Protein AF-0000000073387928 (afdb_homodimer)

InterPro domains:
  IPR032710 NTF2-like domain superfamily [SSF54427] (1-128)
  IPR037401 SnoaL-like domain [PF12680] (8-115)

Solvent-accessible surface area (backbone atoms only — not comparable to full-atom values): 12780 Å² total; per-residue (Å²): 129,77,48,69,52,56,57,56,48,46,37,53,76,52,52,73,68,51,10,51,54,46,41,63,72,28,50,29,73,70,18,38,40,33,39,35,79,46,36,96,57,44,44,74,28,66,17,56,66,45,35,43,60,57,44,56,50,44,49,65,70,47,30,46,77,60,43,66,48,70,80,48,75,39,48,44,85,52,30,34,35,42,30,33,37,35,36,32,26,28,60,91,60,67,27,60,39,68,27,50,32,35,38,44,34,36,44,56,96,80,16,36,46,32,37,43,45,25,30,27,15,37,40,51,49,57,17,71,98,129,76,49,69,52,55,56,56,47,46,37,52,76,53,52,73,69,51,12,51,52,46,41,63,72,27,50,28,73,70,17,38,40,34,40,34,79,46,37,97,58,44,44,74,28,64,18,56,68,46,34,42,63,58,44,56,49,45,48,64,70,46,30,46,77,61,44,64,49,70,79,46,77,40,49,43,85,52,30,33,34,41,31,32,36,35,35,31,27,28,60,93,61,66,28,60,40,68,27,49,32,36,38,44,34,37,44,56,96,78,17,37,45,33,37,43,44,25,30,28,15,37,41,52,49,56,18,72,99

Foldseek 3Di:
DDDLQRLQVQLAPDDPVRNVVSQVVFADQQAWEADDCLAPLGDIATGDVSCCVSPVVCCVPFWAPWHWDFDDWDDDPQKIKTWGWIWTAGPVQRAIFIKIKMKIFGHDPRHTRYIDIDIPSVRVVVRVD/DDDLQRLQVQLAPDDPVRNVVSQVVFADQQAWEADDCLAPLGDIATGDVSCCVSPVVCCVPFWAPWHWHFDDWDDDPQKIKTWGWIWTAGPVQRAIFIKIKMKIFGHDPRHTRYIDIDIPSVRVVVRVD

Radius of gyration: 18.39 Å; Cα contacts (8 Å, |Δi|>4): 596; chains: 2; bounding box: 45×50×35 Å

Sequence (258 aa):
MSSNLELIRRTYEGSSEENGRNLLAVLHPQVEWTEAEGFPYAGTYVGVEALMAGVFSRLAGEWIDYRAQVHTYLADGDRVAAFGVYSGTYKATAKSMQAPFAHLYEIRDGKIVRMNQYVDTVLVAKALSMSSNLELIRRTYEGSSEENGRNLLAVLHPQVEWTEAEGFPYAGTYVGVEALMAGVFSRLAGEWIDYRAQVHTYLADGDRVAAFGVYSGT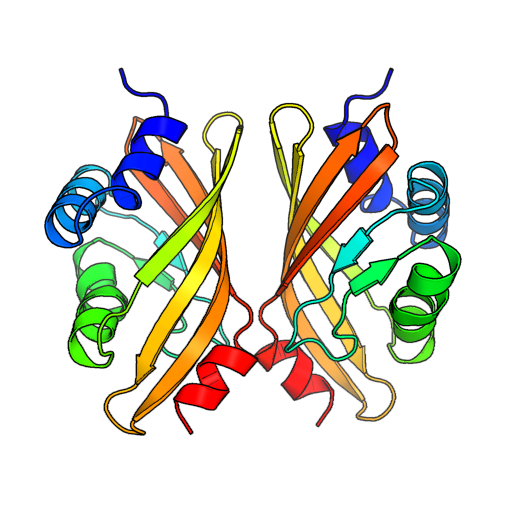YKATAKSMQAPFAHLYEIRDGKIVRMNQYVDTVLVAKALS

Structure (mmCIF, N/CA/C/O backbone):
data_AF-0000000073387928-model_v1
#
loop_
_entity.id
_entity.type
_entity.pdbx_description
1 polymer 'SnoaL-like domain-containing protein'
#
loop_
_atom_site.group_PDB
_atom_site.id
_atom_site.type_symbol
_atom_site.label_atom_id
_atom_site.label_alt_id
_atom_site.label_comp_id
_atom_site.label_asym_id
_atom_site.label_entity_id
_atom_site.label_seq_id
_atom_site.pdbx_PDB_ins_code
_atom_site.Cartn_x
_atom_site.Cartn_y
_atom_site.Cartn_z
_atom_site.occupancy
_atom_site.B_iso_or_equiv
_atom_site.auth_seq_id
_atom_site.auth_comp_id
_atom_site.auth_asym_id
_atom_site.auth_atom_id
_atom_site.pdbx_PDB_model_num
ATOM 1 N N . MET A 1 1 ? 23.672 17.922 4.797 1 69.81 1 MET A N 1
ATOM 2 C CA . MET A 1 1 ? 22.312 17.938 4.262 1 69.81 1 MET A CA 1
ATOM 3 C C . MET A 1 1 ? 21.547 16.672 4.652 1 69.81 1 MET A C 1
ATOM 5 O O . MET A 1 1 ? 22.156 15.617 4.809 1 69.81 1 MET A O 1
ATOM 9 N N . SER A 1 2 ? 20.438 16.828 5.082 1 86.5 2 SER A N 1
ATOM 10 C CA . SER A 1 2 ? 19.688 15.68 5.555 1 86.5 2 SER A CA 1
ATOM 11 C C . SER A 1 2 ? 19.359 14.727 4.41 1 86.5 2 SER A C 1
ATOM 13 O O . SER A 1 2 ? 19.109 15.164 3.283 1 86.5 2 SER A O 1
ATOM 15 N N . SER A 1 3 ? 19.562 13.5 4.59 1 95.19 3 SER A N 1
ATOM 16 C CA . SER A 1 3 ? 19.188 12.523 3.574 1 95.19 3 SER A CA 1
ATOM 17 C C . SER A 1 3 ? 17.703 12.602 3.252 1 95.19 3 SER A C 1
ATOM 19 O O . SER A 1 3 ? 16.922 13.148 4.031 1 95.19 3 SER A O 1
ATOM 21 N N . ASN A 1 4 ? 17.359 12.195 2.059 1 97.56 4 ASN A N 1
ATOM 22 C CA . ASN A 1 4 ? 15.953 12.117 1.693 1 97.56 4 ASN A CA 1
ATOM 23 C C . ASN A 1 4 ? 15.141 11.367 2.748 1 97.56 4 ASN A C 1
ATOM 25 O O . ASN A 1 4 ? 14.008 11.742 3.049 1 97.56 4 ASN A O 1
ATOM 29 N N . LEU A 1 5 ? 15.727 10.312 3.289 1 97.88 5 LEU A N 1
ATOM 30 C CA . LEU A 1 5 ? 15.055 9.531 4.324 1 97.88 5 LEU A CA 1
ATOM 31 C C . LEU A 1 5 ? 14.789 10.391 5.559 1 97.88 5 LEU A C 1
ATOM 33 O O . LEU A 1 5 ? 13.688 10.375 6.105 1 97.88 5 LEU A O 1
ATOM 37 N N . GLU A 1 6 ? 15.797 11.062 6.023 1 97.5 6 GLU A N 1
ATOM 38 C CA . GLU A 1 6 ? 15.656 11.906 7.207 1 97.5 6 GLU A CA 1
ATOM 39 C C . GLU A 1 6 ? 14.602 12.992 6.988 1 97.5 6 GLU A C 1
ATOM 41 O O . GLU A 1 6 ? 13.82 13.297 7.895 1 97.5 6 GLU A O 1
ATOM 46 N N . LEU A 1 7 ? 14.617 13.555 5.809 1 97.5 7 LEU A N 1
ATOM 47 C CA . LEU A 1 7 ? 13.617 14.555 5.449 1 97.5 7 LEU A CA 1
ATOM 48 C C . LEU A 1 7 ? 12.211 14 5.625 1 97.5 7 LEU A C 1
ATOM 50 O O . LEU A 1 7 ? 11.367 14.633 6.277 1 97.5 7 LEU A O 1
ATOM 54 N N . ILE A 1 8 ? 11.93 12.844 5.082 1 98.69 8 ILE A N 1
ATOM 55 C CA . ILE A 1 8 ? 10.602 12.234 5.148 1 98.69 8 ILE A CA 1
ATOM 56 C C . ILE A 1 8 ? 10.297 11.82 6.586 1 98.69 8 ILE A C 1
ATOM 58 O O . ILE A 1 8 ? 9.18 12.039 7.074 1 98.69 8 ILE A O 1
ATOM 62 N N . ARG A 1 9 ? 11.25 11.266 7.258 1 98.44 9 ARG A N 1
ATOM 63 C CA . ARG A 1 9 ? 11.055 10.805 8.633 1 98.44 9 ARG A CA 1
ATOM 64 C C . ARG A 1 9 ? 10.586 11.945 9.531 1 98.44 9 ARG A C 1
ATOM 66 O O . ARG A 1 9 ? 9.719 11.75 10.383 1 98.44 9 ARG A O 1
ATOM 73 N N . ARG A 1 10 ? 11.07 13.102 9.312 1 98 10 ARG A N 1
ATOM 74 C CA . ARG A 1 10 ? 10.75 14.273 10.117 1 98 10 ARG A CA 1
ATOM 75 C C . ARG A 1 10 ? 9.297 14.695 9.906 1 98 10 ARG A C 1
ATOM 77 O O . ARG A 1 10 ? 8.742 15.438 10.719 1 98 10 ARG A O 1
ATOM 84 N N . THR A 1 11 ? 8.742 14.289 8.859 1 98.56 11 THR A N 1
ATOM 85 C CA . THR A 1 11 ? 7.352 14.648 8.602 1 98.56 11 THR A CA 1
ATOM 86 C C . THR A 1 11 ? 6.398 13.711 9.344 1 98.56 11 THR A C 1
ATOM 88 O O . THR A 1 11 ? 5.188 13.93 9.352 1 98.56 11 THR A O 1
ATOM 91 N N . TYR A 1 12 ? 6.887 12.656 10.016 1 98.69 12 TYR A N 1
ATOM 92 C CA . TYR A 1 12 ? 6.004 11.703 10.672 1 98.69 12 TYR A CA 1
ATOM 93 C C . TYR A 1 12 ? 6.281 11.641 12.172 1 98.69 12 TYR A C 1
ATOM 95 O O . TYR A 1 12 ? 5.387 11.336 12.961 1 98.69 12 TYR A O 1
ATOM 103 N N . GLU A 1 13 ? 7.523 11.742 12.688 1 97.69 13 GLU A N 1
ATOM 104 C CA . GLU A 1 13 ? 7.949 11.266 14 1 97.69 13 GLU A CA 1
ATOM 105 C C . GLU A 1 13 ? 7.871 12.367 15.047 1 97.69 13 GLU A C 1
ATOM 107 O O . G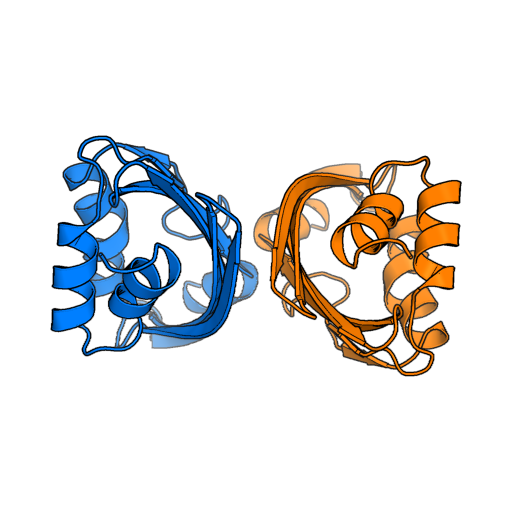LU A 1 13 ? 8.008 12.109 16.234 1 97.69 13 GLU A O 1
ATOM 112 N N . GLY A 1 14 ? 7.5 13.547 14.789 1 95.94 14 GLY A N 1
ATOM 113 C CA . GLY A 1 14 ? 7.328 14.617 15.758 1 95.94 14 GLY A CA 1
ATOM 114 C C . GLY A 1 14 ? 5.879 14.836 16.156 1 95.94 14 GLY A C 1
ATOM 115 O O . GLY A 1 14 ? 5.035 13.961 15.938 1 95.94 14 GLY A O 1
ATOM 116 N N . SER A 1 15 ? 5.605 15.898 16.859 1 96.31 15 SER A N 1
ATOM 117 C CA . SER A 1 15 ? 4.227 16.297 17.141 1 96.31 15 SER A CA 1
ATOM 118 C C . SER A 1 15 ? 3.477 16.609 15.844 1 96.31 15 SER A C 1
ATOM 120 O O . SER A 1 15 ? 4.09 16.812 14.797 1 96.31 15 SER A O 1
ATOM 122 N N . SER A 1 16 ? 2.193 16.625 16 1 94.5 16 SER A N 1
ATOM 123 C CA . SER A 1 16 ? 1.378 16.953 14.844 1 94.5 16 SER A CA 1
ATOM 124 C C . SER A 1 16 ? 1.778 18.312 14.258 1 94.5 16 SER A C 1
ATOM 126 O O . SER A 1 16 ? 1.889 18.453 13.039 1 94.5 16 SER A O 1
ATOM 128 N N . GLU A 1 17 ? 1.98 19.266 15.133 1 95.12 17 GLU A N 1
ATOM 129 C CA . GLU A 1 17 ? 2.369 20.594 14.695 1 95.12 17 GLU A CA 1
ATOM 130 C C . GLU A 1 17 ? 3.73 20.578 14.008 1 95.12 17 GLU A C 1
ATOM 132 O O . GLU A 1 17 ? 3.898 21.172 12.938 1 95.12 17 GLU A O 1
ATOM 137 N N . GLU A 1 18 ? 4.66 19.891 14.594 1 97.31 18 GLU A N 1
ATOM 138 C CA . GLU A 1 18 ? 6 19.781 14.016 1 97.31 18 GLU A CA 1
ATOM 139 C C . GLU A 1 18 ? 5.965 19.062 12.672 1 97.31 18 GLU A C 1
ATOM 141 O O . GLU A 1 18 ? 6.625 19.484 11.719 1 97.31 18 GLU A O 1
ATOM 146 N N . ASN A 1 19 ? 5.219 18 12.68 1 97.75 19 ASN A N 1
ATOM 147 C CA . ASN A 1 19 ? 5.102 17.203 11.453 1 97.75 19 ASN A CA 1
ATOM 148 C C . ASN A 1 19 ? 4.555 18.047 10.297 1 97.75 19 ASN A C 1
ATOM 150 O O . ASN A 1 19 ? 5.062 17.969 9.18 1 97.75 19 ASN A O 1
ATOM 154 N N . GLY A 1 20 ? 3.498 18.859 10.617 1 97.06 20 GLY A N 1
ATOM 155 C CA . GLY A 1 20 ? 2.932 19.734 9.609 1 97.06 20 GLY A CA 1
ATOM 156 C C . GLY A 1 20 ? 3.922 20.766 9.086 1 97.06 20 GLY A C 1
ATOM 157 O O . GLY A 1 20 ? 4.02 20.984 7.875 1 97.06 20 GLY A O 1
ATOM 158 N N . ARG A 1 21 ? 4.633 21.406 9.953 1 97.81 21 ARG A N 1
ATOM 159 C CA . ARG A 1 21 ? 5.641 22.391 9.578 1 97.81 21 ARG A CA 1
ATOM 160 C C . ARG A 1 21 ? 6.73 21.75 8.719 1 97.81 21 ARG A C 1
ATOM 162 O O . ARG A 1 21 ? 7.145 22.328 7.707 1 97.81 21 ARG A O 1
ATOM 169 N N . ASN A 1 22 ? 7.211 20.609 9.188 1 98.31 22 ASN A N 1
ATOM 170 C CA . ASN A 1 22 ? 8.25 19.906 8.453 1 98.31 22 ASN A CA 1
ATOM 171 C C . ASN A 1 22 ? 7.785 19.5 7.055 1 98.31 22 ASN A C 1
ATOM 173 O O . ASN A 1 22 ? 8.547 19.578 6.094 1 98.31 22 ASN A O 1
ATOM 177 N N . LEU A 1 23 ? 6.539 19.078 6.945 1 98.69 23 LEU A N 1
ATOM 178 C CA . LEU A 1 23 ? 6.004 18.703 5.641 1 98.69 23 LEU A CA 1
ATOM 179 C C . LEU A 1 23 ? 5.965 19.922 4.711 1 98.69 23 LEU A C 1
ATOM 181 O O . LEU A 1 23 ? 6.461 19.859 3.586 1 98.69 23 LEU A O 1
ATOM 185 N N . LEU A 1 24 ? 5.422 20.984 5.195 1 98.5 24 LEU A N 1
ATOM 186 C CA . LEU A 1 24 ? 5.305 22.203 4.387 1 98.5 24 LEU A CA 1
ATOM 187 C C . LEU A 1 24 ? 6.672 22.656 3.883 1 98.5 24 LEU A C 1
ATOM 189 O O . LEU A 1 24 ? 6.793 23.125 2.75 1 98.5 24 LEU A O 1
ATOM 193 N N . ALA A 1 25 ? 7.648 22.453 4.645 1 98.12 25 ALA A N 1
ATOM 194 C CA . ALA A 1 25 ? 8.992 22.938 4.344 1 98.12 25 ALA A CA 1
ATOM 195 C C . ALA A 1 25 ? 9.617 22.141 3.205 1 98.12 25 ALA A C 1
ATOM 197 O O . ALA A 1 25 ? 10.562 22.594 2.561 1 98.12 25 ALA A O 1
ATOM 198 N N . VAL A 1 26 ? 9.07 20.984 2.949 1 98.5 26 VAL A N 1
ATOM 199 C CA . VAL A 1 26 ? 9.781 20.125 2.004 1 98.5 26 VAL A CA 1
ATOM 200 C C . VAL A 1 26 ? 8.875 19.812 0.811 1 98.5 26 VAL A C 1
ATOM 202 O O . VAL A 1 26 ? 9.195 18.953 -0.012 1 98.5 26 VAL A O 1
ATOM 205 N N . LEU A 1 27 ? 7.793 20.438 0.664 1 98.81 27 LEU A N 1
ATOM 206 C CA . LEU A 1 27 ? 6.93 20.281 -0.5 1 98.81 27 LEU A CA 1
ATOM 207 C C . LEU A 1 27 ? 7.418 21.141 -1.662 1 98.81 27 LEU A C 1
ATOM 209 O O . LEU A 1 27 ? 7.715 22.328 -1.481 1 98.81 27 LEU A O 1
ATOM 213 N N . HIS A 1 28 ? 7.535 20.531 -2.834 1 98.81 28 HIS A N 1
ATOM 214 C CA . HIS A 1 28 ? 7.672 21.328 -4.051 1 98.81 28 HIS A CA 1
ATOM 215 C C . HIS A 1 28 ? 6.43 22.172 -4.301 1 98.81 28 HIS A C 1
ATOM 217 O O . HIS A 1 28 ? 5.309 21.719 -4.066 1 98.81 28 HIS A O 1
ATOM 223 N N . PRO A 1 29 ? 6.598 23.344 -4.809 1 98.5 29 PRO A N 1
ATOM 224 C CA . PRO A 1 29 ? 5.43 24.203 -5.066 1 98.5 29 PRO A CA 1
ATOM 225 C C . PRO A 1 29 ? 4.418 23.531 -6 1 98.5 29 PRO A C 1
ATOM 227 O O . PRO A 1 29 ? 3.221 23.812 -5.918 1 98.5 29 PRO A O 1
ATOM 230 N N . GLN A 1 30 ? 4.887 22.672 -6.875 1 98.44 30 GLN A N 1
ATOM 231 C CA . GLN A 1 30 ? 4.012 21.953 -7.797 1 98.44 30 GLN A CA 1
ATOM 232 C C . GLN A 1 30 ? 3.953 20.469 -7.453 1 98.44 30 GLN A C 1
ATOM 234 O O . GLN A 1 30 ? 3.943 19.625 -8.352 1 98.44 30 GLN A O 1
ATOM 239 N N . VAL A 1 31 ? 4.031 20.203 -6.195 1 98.94 31 VAL A N 1
ATOM 240 C CA . VAL A 1 31 ? 3.916 18.812 -5.742 1 98.94 31 VAL A CA 1
ATOM 241 C C . VAL A 1 31 ? 2.68 18.172 -6.359 1 98.94 31 VAL A C 1
ATOM 243 O O . VAL A 1 31 ? 1.627 18.812 -6.469 1 98.94 31 VAL A O 1
ATOM 246 N N . GLU A 1 32 ? 2.814 16.953 -6.855 1 98.94 32 GLU A N 1
ATOM 247 C CA . GLU A 1 32 ? 1.706 16.078 -7.219 1 98.94 32 GLU A CA 1
ATOM 248 C C . GLU A 1 32 ? 1.46 15.023 -6.145 1 98.94 32 GLU A C 1
ATOM 250 O O . GLU A 1 32 ? 2.291 14.133 -5.934 1 98.94 32 GLU A O 1
ATOM 255 N N . TRP A 1 33 ? 0.364 15.117 -5.488 1 98.94 33 TRP A N 1
ATOM 256 C CA . TRP A 1 33 ? -0.022 14.273 -4.363 1 98.94 33 TRP A CA 1
ATOM 257 C C . TRP A 1 33 ? -1.262 13.445 -4.699 1 98.94 33 TRP A C 1
ATOM 259 O O . TRP A 1 33 ? -2.348 14 -4.887 1 98.94 33 TRP A O 1
ATOM 269 N N . THR A 1 34 ? -1.093 12.133 -4.766 1 99 34 THR A N 1
ATOM 270 C CA . THR A 1 34 ? -2.189 11.266 -5.188 1 99 34 THR A CA 1
ATOM 271 C C . THR A 1 34 ? -2.707 10.438 -4.012 1 99 34 THR A C 1
ATOM 273 O O . THR A 1 34 ? -1.97 9.633 -3.439 1 99 34 THR A O 1
ATOM 276 N N . GLU A 1 35 ? -3.969 10.727 -3.65 1 98.94 35 GLU A N 1
ATOM 277 C CA . GLU A 1 35 ? -4.719 9.883 -2.727 1 98.94 35 GLU A CA 1
ATOM 278 C C . GLU A 1 35 ? -5.387 8.719 -3.461 1 98.94 35 GLU A C 1
ATOM 280 O O . GLU A 1 35 ? -5.891 8.891 -4.574 1 98.94 35 GLU A O 1
ATOM 285 N N . ALA A 1 36 ? -5.387 7.562 -2.838 1 98.88 36 ALA A N 1
ATOM 286 C CA . ALA A 1 36 ? -5.949 6.352 -3.426 1 98.88 36 ALA A CA 1
ATOM 287 C C . ALA A 1 36 ? -7.402 6.562 -3.838 1 98.88 36 ALA A C 1
ATOM 289 O O . ALA A 1 36 ? -8.156 7.25 -3.145 1 98.88 36 ALA A O 1
ATOM 290 N N . GLU A 1 37 ? -7.816 5.938 -4.922 1 98.75 37 GLU A N 1
ATOM 291 C CA . GLU A 1 37 ? -9.164 6.09 -5.473 1 98.75 37 GLU A CA 1
ATOM 292 C C . GLU A 1 37 ? -10.227 5.641 -4.473 1 98.75 37 GLU A C 1
ATOM 294 O O . GLU A 1 37 ? -11.305 6.234 -4.398 1 98.75 37 GLU A O 1
ATOM 299 N N . GLY A 1 38 ? -9.938 4.66 -3.734 1 98.69 38 GLY A N 1
ATOM 300 C CA . GLY A 1 38 ? -10.891 4.164 -2.756 1 98.69 38 GLY A CA 1
ATOM 301 C C . GLY A 1 38 ? -10.875 4.945 -1.456 1 98.69 38 GLY A C 1
ATOM 302 O O . GLY A 1 38 ? -11.656 4.66 -0.545 1 98.69 38 GLY A O 1
ATOM 303 N N . PHE A 1 39 ? -9.922 5.824 -1.221 1 98.81 39 PHE A N 1
ATOM 304 C CA . PHE A 1 39 ? -9.828 6.695 -0.054 1 98.81 39 PHE A CA 1
ATOM 305 C C . PHE A 1 39 ? -10.828 7.84 -0.148 1 98.81 39 PHE A C 1
ATOM 307 O O . PHE A 1 39 ? -11.18 8.273 -1.246 1 98.81 39 PHE A O 1
ATOM 314 N N . PRO A 1 40 ? -11.328 8.344 0.983 1 98.38 40 PRO A N 1
ATOM 315 C CA . PRO A 1 40 ? -12.391 9.352 0.929 1 98.38 40 PRO A CA 1
ATOM 316 C C . PRO A 1 40 ? -11.93 10.656 0.273 1 98.38 40 PRO A C 1
ATOM 318 O O . PRO A 1 40 ? -12.766 11.445 -0.182 1 98.38 40 PRO A O 1
ATOM 321 N N . TYR A 1 41 ? -10.688 10.898 0.181 1 98.69 41 TYR A N 1
ATOM 322 C CA . TYR A 1 41 ? -10.156 12.117 -0.414 1 98.69 41 TYR A CA 1
ATOM 323 C C . TYR A 1 41 ? -9.492 11.828 -1.752 1 98.69 41 TYR A C 1
ATOM 325 O O . TYR A 1 41 ? -8.484 12.453 -2.096 1 98.69 41 TYR A O 1
ATOM 333 N N . ALA A 1 42 ? -10.016 10.969 -2.451 1 98.81 42 ALA A N 1
ATOM 334 C CA . ALA A 1 42 ? -9.445 10.461 -3.693 1 98.81 42 ALA A CA 1
ATOM 335 C C . ALA A 1 42 ? -9.094 11.602 -4.645 1 98.81 42 ALA A C 1
ATOM 337 O O . ALA A 1 42 ? -9.828 12.586 -4.734 1 98.81 42 ALA A O 1
ATOM 338 N N . GLY A 1 43 ? -7.984 11.367 -5.402 1 98.56 43 GLY A N 1
ATOM 339 C CA . GLY A 1 43 ? -7.605 12.312 -6.445 1 98.56 43 GLY A CA 1
ATOM 340 C C . GLY A 1 43 ? -6.145 12.719 -6.383 1 98.56 43 GLY A C 1
ATOM 341 O O . GLY A 1 43 ? -5.434 12.352 -5.445 1 98.56 43 GLY A O 1
ATOM 342 N N . THR A 1 44 ? -5.734 13.359 -7.43 1 98.94 44 THR A N 1
ATOM 343 C CA . THR A 1 44 ? -4.406 13.961 -7.469 1 98.94 44 THR A CA 1
ATOM 344 C C . THR A 1 44 ? -4.492 15.477 -7.289 1 98.94 44 THR A C 1
ATOM 346 O O . THR A 1 44 ? -5.164 16.156 -8.07 1 98.94 44 THR A O 1
ATOM 349 N N . TYR A 1 45 ? -3.848 15.914 -6.219 1 98.94 45 TYR A N 1
ATOM 350 C CA . TYR A 1 45 ? -3.76 17.344 -5.93 1 98.94 45 TYR A CA 1
ATOM 351 C C . TYR A 1 45 ? -2.434 17.922 -6.41 1 98.94 45 TYR A C 1
ATOM 353 O O . TYR A 1 45 ? -1.37 17.359 -6.129 1 98.94 45 TYR A O 1
ATOM 361 N N . VAL A 1 46 ? -2.547 19 -7.105 1 98.94 46 VAL A N 1
ATOM 362 C CA . VAL A 1 46 ? -1.349 19.656 -7.617 1 98.94 46 VAL A CA 1
ATOM 363 C C . VAL A 1 46 ? -1.155 21 -6.914 1 98.94 46 VAL A C 1
ATOM 365 O O . VAL A 1 46 ? -2.031 21.859 -6.961 1 98.94 46 VAL A O 1
ATOM 368 N N . GLY A 1 47 ? -0.003 21.109 -6.301 1 98.88 47 GLY A N 1
ATOM 369 C CA . GLY A 1 47 ? 0.318 22.312 -5.57 1 98.88 47 GLY A CA 1
ATOM 370 C C . GLY A 1 47 ? -0.037 22.234 -4.098 1 98.88 47 GLY A C 1
ATOM 371 O O . GLY A 1 47 ? -0.945 21.5 -3.711 1 98.88 47 GLY A O 1
ATOM 372 N N . VAL A 1 48 ? 0.636 23.047 -3.328 1 98.81 48 VAL A N 1
ATOM 373 C CA . VAL A 1 48 ? 0.56 23 -1.871 1 98.81 48 VAL A CA 1
ATOM 374 C C . VAL A 1 48 ? -0.834 23.406 -1.408 1 98.81 48 VAL A C 1
ATOM 376 O O . VAL A 1 48 ? -1.422 22.766 -0.535 1 98.81 48 VAL A O 1
ATOM 379 N N . GLU A 1 49 ? -1.363 24.406 -1.989 1 98.69 49 GLU A N 1
ATOM 380 C CA . GLU A 1 49 ? -2.672 24.906 -1.568 1 98.69 49 GLU A CA 1
ATOM 381 C C . GLU A 1 49 ? -3.754 23.844 -1.795 1 98.69 49 GLU A C 1
ATOM 383 O O . GLU A 1 49 ? -4.566 23.594 -0.906 1 98.69 49 GLU A O 1
ATOM 388 N N . ALA A 1 50 ? -3.773 23.266 -2.99 1 98.88 50 ALA A N 1
ATOM 389 C CA . ALA A 1 50 ? -4.75 22.219 -3.295 1 98.88 50 ALA A CA 1
ATOM 390 C C . ALA A 1 50 ? -4.602 21.031 -2.348 1 98.88 50 ALA A C 1
ATOM 392 O O . ALA A 1 50 ? -5.594 20.484 -1.868 1 98.88 50 ALA A O 1
ATOM 393 N N . LEU A 1 51 ? -3.381 20.688 -2.096 1 98.88 51 LEU A N 1
ATOM 394 C CA . LEU A 1 51 ? -3.086 19.594 -1.19 1 98.88 51 LEU A CA 1
ATOM 395 C C . LEU A 1 51 ? -3.602 19.875 0.214 1 98.88 51 LEU A C 1
ATOM 397 O O . LEU A 1 51 ? -4.328 19.078 0.796 1 98.88 51 LEU A O 1
ATOM 401 N N . MET A 1 52 ? -3.293 21.047 0.719 1 98.44 52 MET A N 1
ATOM 402 C CA . MET A 1 52 ? -3.689 21.391 2.08 1 98.44 52 MET A CA 1
ATOM 403 C C . MET A 1 52 ? -5.207 21.438 2.207 1 98.44 52 MET A C 1
ATOM 405 O O . MET A 1 52 ? -5.773 20.922 3.17 1 98.44 52 MET A O 1
ATOM 409 N N . ALA A 1 53 ? -5.883 21.953 1.225 1 98.62 53 ALA A N 1
ATOM 410 C CA . ALA A 1 53 ? -7.336 22.078 1.26 1 98.62 53 ALA A CA 1
ATOM 411 C C . ALA A 1 53 ? -8.016 20.734 1.037 1 98.62 53 ALA A C 1
ATOM 413 O O . ALA A 1 53 ? -9.008 20.422 1.698 1 98.62 53 ALA A O 1
ATOM 414 N N . GLY A 1 54 ? -7.488 19.969 0.141 1 98.75 54 GLY A N 1
ATOM 415 C CA . GLY A 1 54 ? -8.164 18.766 -0.314 1 98.75 54 GLY A CA 1
ATOM 416 C C . GLY A 1 54 ? -7.902 17.562 0.573 1 98.75 54 GLY A C 1
ATOM 417 O O . GLY A 1 54 ? -8.688 16.609 0.583 1 98.75 54 GLY A O 1
ATOM 418 N N . VAL A 1 55 ? -6.754 17.594 1.336 1 98.81 55 VAL A N 1
ATOM 419 C CA . VAL A 1 55 ? -6.391 16.406 2.098 1 98.81 55 VAL A CA 1
ATOM 420 C C . VAL A 1 55 ? -6.234 16.766 3.574 1 98.81 55 VAL A C 1
ATOM 422 O O . VAL A 1 55 ? -7.027 16.344 4.414 1 98.81 55 VAL A O 1
ATOM 425 N N . PHE A 1 56 ? -5.293 17.625 3.896 1 98.44 56 PHE A N 1
ATOM 426 C CA . PHE A 1 56 ? -4.852 17.734 5.281 1 98.44 56 PHE A CA 1
ATOM 427 C C . PHE A 1 56 ? -5.859 18.531 6.102 1 98.44 56 PHE A C 1
ATOM 429 O O . PHE A 1 56 ? -6.062 18.25 7.285 1 98.44 56 PHE A O 1
ATOM 436 N N . SER A 1 57 ? -6.523 19.594 5.516 1 98.25 57 SER A N 1
ATOM 437 C CA . SER A 1 57 ? -7.582 20.312 6.215 1 98.25 57 SER A CA 1
ATOM 438 C C . SER A 1 57 ? -8.766 19.391 6.508 1 98.25 57 SER A C 1
ATOM 440 O O . SER A 1 57 ? -9.383 19.5 7.57 1 98.25 57 SER A O 1
ATOM 442 N N . ARG A 1 58 ? -9.078 18.531 5.578 1 98.69 58 ARG A N 1
ATOM 443 C CA . ARG A 1 58 ? -10.188 17.609 5.77 1 98.69 58 ARG A CA 1
ATOM 444 C C . ARG A 1 58 ? -9.859 16.562 6.824 1 98.69 58 ARG A C 1
ATOM 446 O O . ARG A 1 58 ? -10.688 16.25 7.684 1 98.69 58 ARG A O 1
ATOM 453 N N . LEU A 1 59 ? -8.664 16.031 6.816 1 98.5 59 LEU A N 1
ATOM 454 C CA . LEU A 1 59 ? -8.234 15.102 7.855 1 98.5 59 LEU A CA 1
ATOM 455 C C . LEU A 1 59 ? -8.352 15.742 9.234 1 98.5 59 LEU A C 1
ATOM 457 O O . LEU A 1 59 ? -8.883 15.133 10.164 1 98.5 59 LEU A O 1
ATOM 461 N N . ALA A 1 60 ? -7.859 16.953 9.352 1 97.5 60 ALA A N 1
ATOM 462 C CA . ALA A 1 60 ? -7.875 17.672 10.617 1 97.5 60 ALA A CA 1
ATOM 463 C C . ALA A 1 60 ? -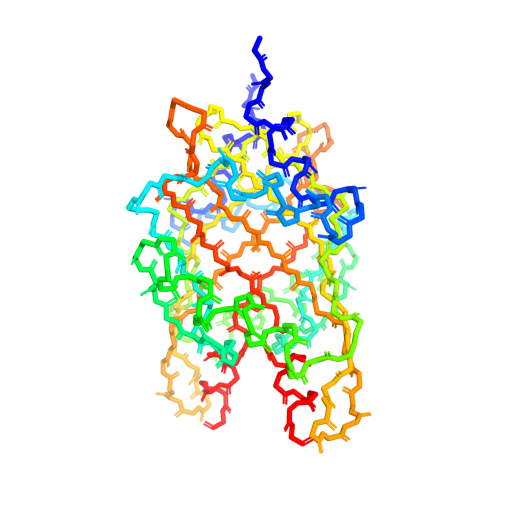9.305 17.984 11.055 1 97.5 60 ALA A C 1
ATOM 465 O O . ALA A 1 60 ? -9.625 17.938 12.242 1 97.5 60 ALA A O 1
ATOM 466 N N . GLY A 1 61 ? -10.172 18.219 10.133 1 98.31 61 GLY A N 1
ATOM 467 C CA . GLY A 1 61 ? -11.516 18.703 10.43 1 98.31 61 GLY A CA 1
ATOM 468 C C . GLY A 1 61 ? -12.516 17.578 10.625 1 98.31 61 GLY A C 1
ATOM 469 O O . GLY A 1 61 ? -13.484 17.719 11.375 1 98.31 61 GLY A O 1
ATOM 470 N N . GLU A 1 62 ? -12.289 16.484 9.992 1 98.75 62 GLU A N 1
ATOM 471 C CA . GLU A 1 62 ? -13.352 15.477 9.93 1 98.75 62 GLU A CA 1
ATOM 472 C C . GLU A 1 62 ? -13.039 14.281 10.828 1 98.75 62 GLU A C 1
ATOM 474 O O . GLU A 1 62 ? -13.914 13.469 11.109 1 98.75 62 GLU A O 1
ATOM 479 N N . TRP A 1 63 ? -11.805 14.18 11.266 1 98.62 63 TRP A N 1
ATOM 480 C CA . TRP A 1 63 ? -11.383 13.062 12.102 1 98.62 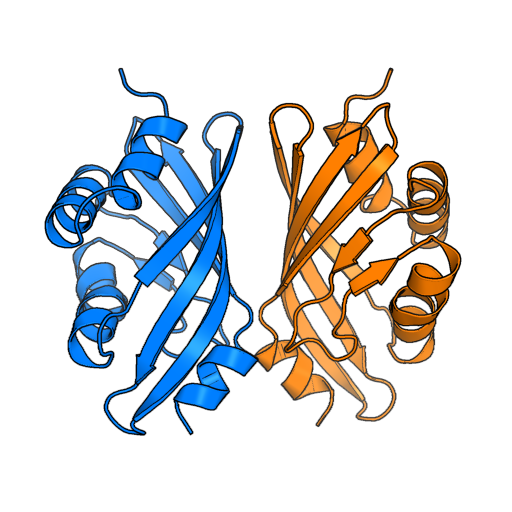63 TRP A CA 1
ATOM 481 C C . TRP A 1 63 ? -10.945 13.547 13.477 1 98.62 63 TRP A C 1
ATOM 483 O O . TRP A 1 63 ? -10.453 14.664 13.625 1 98.62 63 TRP A O 1
ATOM 493 N N . ILE A 1 64 ? -11.141 12.656 14.422 1 98.56 64 ILE A N 1
ATOM 494 C CA . ILE A 1 64 ? -10.625 12.844 15.773 1 98.56 64 ILE A CA 1
ATOM 495 C C . ILE A 1 64 ? -9.328 12.047 15.945 1 98.56 64 ILE A C 1
ATOM 497 O O . ILE A 1 64 ? -9.312 10.828 15.758 1 98.56 64 ILE A O 1
ATOM 501 N N . ASP A 1 65 ? -8.172 12.758 16.266 1 97.56 65 ASP A N 1
ATOM 502 C CA . ASP A 1 65 ? -6.875 12.148 16.578 1 97.56 65 ASP A CA 1
ATOM 503 C C . ASP A 1 65 ? -6.371 11.312 15.398 1 97.56 65 ASP A C 1
ATOM 505 O O . ASP A 1 65 ? -5.91 10.188 15.594 1 97.56 65 ASP A O 1
ATOM 509 N N . TYR A 1 66 ? -6.57 11.82 14.258 1 98.25 66 TYR A N 1
ATOM 510 C CA . TYR A 1 66 ? -6.016 11.141 13.102 1 98.25 66 TYR A CA 1
ATOM 511 C C . TYR A 1 66 ? -4.492 11.078 13.18 1 98.25 66 TYR A C 1
ATOM 513 O O . TYR A 1 66 ? -3.84 12.086 13.453 1 98.25 66 TYR A O 1
ATOM 521 N N . ARG A 1 67 ? -3.898 9.859 12.898 1 97.88 67 ARG A N 1
ATOM 522 C CA . ARG A 1 67 ? -2.453 9.664 12.922 1 97.88 67 ARG A CA 1
ATOM 523 C C . ARG A 1 67 ? -2.004 8.742 11.797 1 97.88 67 ARG A C 1
ATOM 525 O O . ARG A 1 67 ? -2.699 7.777 11.461 1 97.88 67 ARG A O 1
ATOM 532 N N . ALA A 1 68 ? -0.901 9.086 11.281 1 98.56 68 ALA A N 1
ATOM 533 C CA . ALA A 1 68 ? -0.114 8.164 10.461 1 98.56 68 ALA A CA 1
ATOM 534 C C . ALA A 1 68 ? 1.143 7.711 11.203 1 98.56 68 ALA A C 1
ATOM 536 O O . ALA A 1 68 ? 2.133 8.445 11.266 1 98.56 68 ALA A O 1
ATOM 537 N N . GLN A 1 69 ? 1.13 6.559 11.719 1 98.56 69 GLN A N 1
ATOM 538 C CA . GLN A 1 69 ? 2.287 6.043 12.445 1 98.56 69 GLN A CA 1
ATOM 539 C C . GLN A 1 69 ? 3.107 5.098 11.57 1 98.56 69 GLN A C 1
ATOM 541 O O . GLN A 1 69 ? 2.633 4.027 11.188 1 98.56 69 GLN A O 1
ATOM 546 N N . VAL A 1 70 ? 4.367 5.496 11.328 1 98.88 70 VAL A N 1
ATOM 547 C CA . VAL A 1 70 ? 5.211 4.746 10.406 1 98.88 70 VAL A CA 1
ATOM 548 C C . VAL A 1 70 ? 6.074 3.756 11.188 1 98.88 70 VAL A C 1
ATOM 550 O O . VAL A 1 70 ? 6.652 4.105 12.219 1 98.88 70 VAL A O 1
ATOM 553 N N . HIS A 1 71 ? 6.141 2.494 10.711 1 98.81 71 HIS A N 1
ATOM 554 C CA . HIS A 1 71 ? 7.008 1.509 11.344 1 98.81 71 HIS A CA 1
ATOM 555 C C . HIS A 1 71 ? 8.219 1.196 10.477 1 98.81 71 HIS A C 1
ATOM 557 O O . HIS A 1 71 ? 9.227 0.685 10.969 1 98.81 71 HIS A O 1
ATOM 563 N N . THR A 1 72 ? 8.164 1.457 9.18 1 98.81 72 THR A N 1
ATOM 564 C CA . THR A 1 72 ? 9.25 1.068 8.281 1 98.81 72 THR A CA 1
ATOM 565 C C . THR A 1 72 ? 9.469 2.131 7.211 1 98.81 72 THR A C 1
ATOM 567 O O . THR A 1 72 ? 8.508 2.658 6.645 1 98.81 72 THR A O 1
ATOM 570 N N . TYR A 1 73 ? 10.672 2.5 7.008 1 98.75 73 TYR A N 1
ATOM 571 C CA . TYR A 1 73 ? 11.094 3.359 5.906 1 98.75 73 TYR A CA 1
ATOM 572 C C . TYR A 1 73 ? 12.047 2.625 4.973 1 98.75 73 TYR A C 1
ATOM 574 O O . TYR A 1 73 ? 12.859 1.807 5.422 1 98.75 73 TYR A O 1
ATOM 582 N N . LEU A 1 74 ? 11.93 2.883 3.705 1 98.75 74 LEU A N 1
ATOM 583 C CA . LEU A 1 74 ? 12.953 2.531 2.723 1 98.75 74 LEU A CA 1
ATOM 584 C C . LEU A 1 74 ? 13.383 3.756 1.925 1 98.75 74 LEU A C 1
ATOM 586 O O . LEU A 1 74 ? 12.547 4.578 1.541 1 98.75 74 LEU A O 1
ATOM 590 N N . ALA A 1 75 ? 14.656 3.861 1.718 1 98.06 75 ALA A N 1
ATOM 591 C CA . ALA A 1 75 ? 15.188 4.906 0.846 1 98.06 75 ALA A CA 1
ATOM 592 C C . ALA A 1 75 ? 16.047 4.309 -0.259 1 98.06 75 ALA A C 1
ATOM 594 O O . ALA A 1 75 ? 16.844 3.395 -0.012 1 98.06 75 ALA A O 1
ATOM 595 N N . ASP A 1 76 ? 15.836 4.742 -1.468 1 96.56 76 ASP A N 1
ATOM 596 C CA . ASP A 1 76 ? 16.594 4.352 -2.652 1 96.56 76 ASP A CA 1
ATOM 597 C C . ASP A 1 76 ? 16.688 5.508 -3.648 1 96.56 76 ASP A C 1
ATOM 599 O O . ASP A 1 76 ? 15.773 5.723 -4.441 1 96.56 76 ASP A O 1
ATOM 603 N N . GLY A 1 77 ? 17.828 6.195 -3.609 1 94.69 77 GLY A N 1
ATOM 604 C CA . GLY A 1 77 ? 18 7.355 -4.473 1 94.69 77 GLY A CA 1
ATOM 605 C C . GLY A 1 77 ? 17.047 8.492 -4.137 1 94.69 77 GLY A C 1
ATOM 606 O O . GLY A 1 77 ? 17.031 8.977 -3.004 1 94.69 77 GLY A O 1
ATOM 607 N N . ASP A 1 78 ? 16.344 8.836 -5.156 1 97.25 78 ASP A N 1
ATOM 608 C CA . ASP A 1 78 ? 15.438 9.969 -5.012 1 97.25 78 ASP A CA 1
ATOM 609 C C . ASP A 1 78 ? 14.07 9.516 -4.504 1 97.25 78 ASP A C 1
ATOM 611 O O . ASP A 1 78 ? 13.117 10.297 -4.488 1 97.25 78 ASP A O 1
ATOM 615 N N . ARG A 1 79 ? 14.016 8.266 -4.125 1 98.62 79 ARG A N 1
ATOM 616 C CA . ARG A 1 79 ? 12.727 7.758 -3.658 1 98.62 79 ARG A CA 1
ATOM 617 C C . ARG A 1 79 ? 12.805 7.344 -2.193 1 98.62 79 ARG A C 1
ATOM 619 O O . ARG A 1 79 ? 13.828 6.832 -1.74 1 98.62 79 ARG A O 1
ATOM 626 N N . VAL A 1 80 ? 11.766 7.586 -1.518 1 98.88 80 VAL A N 1
ATOM 627 C CA . VAL A 1 80 ? 11.547 7.102 -0.158 1 98.88 80 VAL A CA 1
ATOM 628 C C . VAL A 1 80 ? 10.156 6.48 -0.046 1 98.88 80 VAL A C 1
ATOM 630 O O . VAL A 1 80 ? 9.195 7.004 -0.607 1 98.88 80 VAL A O 1
ATOM 633 N N . ALA A 1 81 ? 10.094 5.379 0.587 1 98.94 81 ALA A N 1
ATOM 634 C CA . ALA A 1 81 ? 8.812 4.773 0.938 1 98.94 81 ALA A CA 1
ATOM 635 C C . ALA A 1 81 ? 8.617 4.734 2.451 1 98.94 81 ALA A C 1
ATOM 637 O O .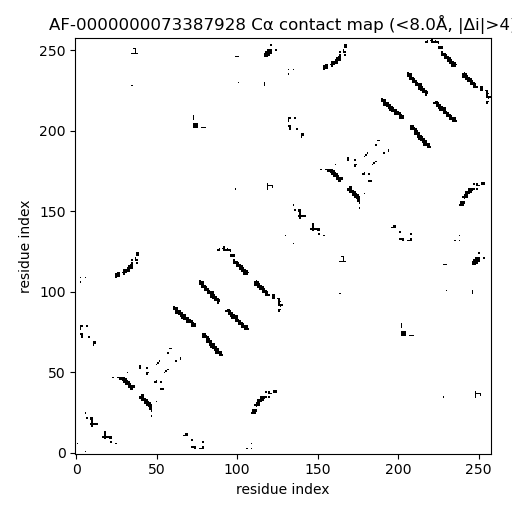 ALA A 1 81 ? 9.57 4.504 3.199 1 98.94 81 ALA A O 1
ATOM 638 N N . ALA A 1 82 ? 7.434 5.004 2.887 1 98.94 82 ALA A N 1
ATOM 639 C CA . ALA A 1 82 ? 7.02 4.887 4.281 1 98.94 82 ALA A CA 1
ATOM 640 C C . ALA A 1 82 ? 5.852 3.916 4.43 1 98.94 82 ALA A C 1
ATOM 642 O O . ALA A 1 82 ? 4.875 3.992 3.676 1 98.94 82 ALA A O 1
ATOM 643 N N . PHE A 1 83 ? 5.957 3.002 5.344 1 98.94 83 PHE A N 1
ATOM 644 C CA . PHE A 1 83 ? 4.922 2.029 5.664 1 98.94 83 PHE A CA 1
ATOM 645 C C . PHE A 1 83 ? 4.457 2.186 7.105 1 98.94 83 PHE A C 1
ATOM 647 O O . PHE A 1 83 ? 5.281 2.324 8.016 1 98.94 83 PHE A O 1
ATOM 654 N N . GLY A 1 84 ? 3.148 2.166 7.324 1 98.88 84 GLY A N 1
ATOM 655 C CA . GLY A 1 84 ? 2.635 2.346 8.672 1 98.88 84 GLY A CA 1
ATOM 656 C C . GLY A 1 84 ? 1.153 2.045 8.789 1 98.88 84 GLY A C 1
ATOM 657 O O . GLY A 1 84 ? 0.618 1.228 8.039 1 98.88 84 GLY A O 1
ATOM 658 N N . VAL A 1 85 ? 0.57 2.6 9.836 1 98.94 85 VAL A N 1
ATOM 659 C CA . VAL A 1 85 ? -0.846 2.41 10.133 1 98.94 85 VAL A CA 1
ATOM 660 C C . VAL A 1 85 ? -1.506 3.762 10.398 1 98.94 85 VAL A C 1
ATOM 662 O O . VAL A 1 85 ? -1 4.562 11.188 1 98.94 85 VAL A O 1
ATOM 665 N N . TYR A 1 86 ? -2.598 4.008 9.617 1 98.81 86 TYR A N 1
ATOM 666 C CA . TYR A 1 86 ? -3.494 5.098 9.984 1 98.81 86 TYR A CA 1
ATOM 667 C C . TYR A 1 86 ? -4.348 4.723 11.188 1 98.81 86 TYR A C 1
ATOM 669 O O . TYR A 1 86 ? -4.742 3.562 11.336 1 98.81 86 TYR A O 1
ATOM 677 N N . SER A 1 87 ? -4.645 5.664 11.977 1 98.81 87 SER A N 1
ATOM 678 C CA . SER A 1 87 ? -5.672 5.516 13 1 98.81 87 SER A CA 1
ATOM 679 C C . SER A 1 87 ? -6.449 6.816 13.195 1 98.81 87 SER A C 1
ATOM 681 O O . SER A 1 87 ? -5.98 7.887 12.812 1 98.81 87 SER A O 1
ATOM 683 N N . GLY A 1 88 ? -7.637 6.758 13.719 1 98.62 88 GLY A N 1
ATOM 684 C CA . GLY A 1 88 ? -8.5 7.891 14.008 1 98.62 88 GLY A CA 1
ATOM 685 C C . GLY A 1 88 ? -9.969 7.516 14.102 1 98.62 88 GLY A C 1
ATOM 686 O O . GLY A 1 88 ? -10.344 6.379 13.82 1 98.62 88 GLY A O 1
ATOM 687 N N . THR A 1 89 ? -10.727 8.398 14.578 1 98.88 89 THR A N 1
ATOM 688 C CA . THR A 1 89 ? -12.172 8.25 14.688 1 98.88 89 THR A CA 1
ATOM 689 C C . THR A 1 89 ? -12.891 9.25 13.781 1 98.88 89 THR A C 1
ATOM 691 O O . THR A 1 89 ? -12.594 10.445 13.82 1 98.88 89 THR A O 1
ATOM 694 N N . TYR A 1 90 ? -13.75 8.75 12.93 1 98.88 90 TYR A N 1
ATOM 695 C CA . TYR A 1 90 ? -14.508 9.648 12.062 1 98.88 90 TYR A CA 1
ATOM 696 C C . TYR A 1 90 ? -15.617 10.352 12.844 1 98.88 90 TYR A C 1
ATOM 698 O O . TYR A 1 90 ? -16.453 9.703 13.461 1 98.88 90 TYR A O 1
ATOM 706 N N . LYS A 1 91 ? -15.625 11.68 12.75 1 98.75 91 LYS A N 1
ATOM 707 C CA . LYS A 1 91 ? -16.484 12.477 13.609 1 98.75 91 LYS A CA 1
ATOM 708 C C . LYS A 1 91 ? -17.969 12.188 13.328 1 98.75 91 LYS A C 1
ATOM 710 O O . LYS A 1 91 ? -18.75 11.992 14.266 1 98.75 91 LYS A O 1
ATOM 715 N N . ALA A 1 92 ? -18.328 12.031 12.078 1 98.56 92 ALA A N 1
ATOM 716 C CA . ALA A 1 92 ? -19.734 11.945 11.695 1 98.56 92 ALA A CA 1
ATOM 717 C C . ALA A 1 92 ? -20.344 10.625 12.148 1 98.56 92 ALA A C 1
ATOM 719 O O . ALA A 1 92 ? -21.547 10.562 12.469 1 98.56 92 ALA A O 1
ATOM 720 N N . THR A 1 93 ? -19.562 9.562 12.25 1 98.69 93 THR A N 1
ATOM 721 C CA . THR A 1 93 ? -20.109 8.25 12.562 1 98.69 93 THR A CA 1
ATOM 722 C C . THR A 1 93 ? -19.641 7.773 13.938 1 98.69 93 THR A C 1
ATOM 724 O O . THR A 1 93 ? -20.156 6.785 14.461 1 98.69 93 THR A O 1
ATOM 727 N N . ALA A 1 94 ? -18.625 8.414 14.438 1 98.62 94 ALA A N 1
ATOM 728 C CA . ALA A 1 94 ? -18 8.078 15.711 1 98.62 94 ALA A CA 1
ATOM 729 C C . ALA A 1 94 ? -17.312 6.715 15.633 1 98.62 94 ALA A C 1
ATOM 731 O O . ALA A 1 94 ? -17.078 6.074 16.672 1 98.62 94 ALA A O 1
ATOM 732 N N . LYS A 1 95 ? -17.031 6.191 14.516 1 98.81 95 LYS A N 1
ATOM 733 C CA . LYS A 1 95 ? -16.344 4.918 14.336 1 98.81 95 LYS A CA 1
ATOM 734 C C . LYS A 1 95 ? -14.844 5.125 14.148 1 98.81 95 LYS A C 1
ATOM 736 O O . LYS A 1 95 ? -14.43 6.023 13.414 1 98.81 95 LYS A O 1
ATOM 741 N N . SER A 1 96 ? -14.062 4.324 14.836 1 98.75 96 SER A N 1
ATOM 742 C CA . SER A 1 96 ? -12.609 4.355 14.719 1 98.75 96 SER A CA 1
ATOM 743 C C . SER A 1 96 ? -12.117 3.365 13.664 1 98.75 96 SER A C 1
ATOM 745 O O . SER A 1 96 ? -12.859 2.475 13.25 1 98.75 96 SER A O 1
ATOM 747 N N . MET A 1 97 ? -10.93 3.58 13.25 1 98.44 97 MET A N 1
ATOM 748 C CA . MET A 1 97 ? -10.305 2.65 12.312 1 98.44 97 MET A CA 1
ATOM 749 C C . MET A 1 97 ? -8.797 2.594 12.523 1 98.44 97 MET A C 1
ATOM 751 O O . MET A 1 97 ? -8.219 3.48 13.156 1 98.44 97 MET A O 1
ATOM 755 N N . GLN A 1 98 ? -8.219 1.519 12.18 1 98.81 98 GLN A N 1
ATOM 756 C CA . GLN A 1 98 ? -6.809 1.306 11.867 1 98.81 98 GLN A CA 1
ATOM 757 C C . GLN A 1 98 ? -6.633 0.738 10.461 1 98.81 98 GLN A C 1
ATOM 759 O O . GLN A 1 98 ? -7.227 -0.289 10.125 1 98.81 98 GLN A O 1
ATOM 764 N N . ALA A 1 99 ? -5.883 1.422 9.688 1 98.88 99 ALA A N 1
ATOM 765 C CA . ALA A 1 99 ? -5.715 1.009 8.297 1 98.88 99 ALA A CA 1
ATOM 766 C C . ALA A 1 99 ? -4.242 1.037 7.887 1 98.88 99 ALA A C 1
ATOM 768 O O . ALA A 1 99 ? -3.596 2.086 7.945 1 98.88 99 ALA A O 1
ATOM 769 N N . PRO A 1 100 ? -3.658 -0.121 7.504 1 98.94 100 PRO A N 1
ATOM 770 C CA . PRO A 1 100 ? -2.291 -0.114 6.977 1 98.94 100 PRO A CA 1
ATOM 771 C C . PRO A 1 100 ? -2.15 0.735 5.715 1 98.94 100 PRO A C 1
ATOM 773 O O . PRO A 1 100 ? -3.049 0.746 4.871 1 98.94 100 PRO A O 1
ATOM 776 N N . PHE A 1 101 ? -1.036 1.442 5.613 1 98.94 101 PHE A N 1
ATOM 777 C CA . PHE A 1 101 ? -0.788 2.293 4.453 1 98.94 101 PHE A CA 1
ATOM 778 C C . PHE A 1 101 ? 0.673 2.215 4.027 1 98.94 101 PHE A C 1
ATOM 780 O O . PHE A 1 101 ? 1.528 1.781 4.801 1 98.94 101 PHE A O 1
ATOM 787 N N . ALA A 1 102 ? 0.928 2.582 2.824 1 98.94 102 ALA A N 1
ATOM 788 C CA . ALA A 1 102 ? 2.242 2.924 2.285 1 98.94 102 ALA A CA 1
ATOM 789 C C . ALA A 1 102 ? 2.197 4.25 1.53 1 98.94 102 ALA A C 1
ATOM 791 O O . ALA A 1 102 ? 1.193 4.574 0.894 1 98.94 102 ALA A O 1
ATOM 792 N N . HIS A 1 103 ? 3.26 5.008 1.597 1 98.94 103 HIS A N 1
ATOM 793 C CA . HIS A 1 103 ? 3.512 6.184 0.773 1 98.94 103 HIS A CA 1
ATOM 794 C C . HIS A 1 103 ? 4.797 6.023 -0.034 1 98.94 103 HIS A C 1
ATOM 796 O O . HIS A 1 103 ? 5.816 5.57 0.495 1 98.94 103 HIS A O 1
ATOM 802 N N . LEU A 1 104 ? 4.723 6.316 -1.319 1 99 104 LEU A N 1
ATOM 803 C CA . LEU A 1 104 ? 5.902 6.391 -2.174 1 99 104 LEU A CA 1
ATOM 804 C C . LEU A 1 104 ? 6.207 7.836 -2.551 1 99 104 LEU A C 1
ATOM 806 O O . LEU A 1 104 ? 5.383 8.508 -3.174 1 99 104 LEU A O 1
ATOM 810 N N . TYR A 1 105 ? 7.367 8.281 -2.164 1 98.94 105 TYR A N 1
ATOM 811 C CA . TYR A 1 105 ? 7.785 9.656 -2.424 1 98.94 105 TYR A CA 1
ATOM 812 C C . TYR A 1 105 ? 8.836 9.703 -3.523 1 98.94 105 TYR A C 1
ATOM 814 O O . TYR A 1 105 ? 9.719 8.844 -3.59 1 98.94 105 TYR A O 1
ATOM 822 N N . GLU A 1 106 ? 8.742 10.641 -4.34 1 98.94 106 GLU A N 1
ATOM 823 C CA . GLU A 1 106 ? 9.844 11.109 -5.176 1 98.94 106 GLU A CA 1
ATOM 824 C C . GLU A 1 106 ? 10.344 12.477 -4.719 1 98.94 106 GLU A C 1
ATOM 826 O O . GLU A 1 106 ? 9.547 13.398 -4.527 1 98.94 106 GLU A O 1
ATOM 831 N N . ILE A 1 107 ? 11.648 12.609 -4.488 1 98.75 107 ILE A N 1
ATOM 832 C CA . ILE A 1 107 ? 12.266 13.805 -3.932 1 98.75 107 ILE A CA 1
ATOM 833 C C . ILE A 1 107 ? 13.289 14.359 -4.914 1 98.75 107 ILE A C 1
ATOM 835 O O . ILE A 1 107 ? 14.094 13.609 -5.477 1 98.75 107 ILE A O 1
ATOM 839 N N . ARG A 1 108 ? 13.203 15.555 -5.227 1 98.25 108 ARG A N 1
ATOM 840 C CA . ARG A 1 108 ? 14.18 16.281 -6.043 1 98.25 108 ARG A CA 1
ATOM 841 C C . ARG A 1 108 ? 14.648 17.547 -5.344 1 98.25 108 ARG A C 1
ATOM 843 O O . ARG A 1 108 ? 13.836 18.359 -4.922 1 98.25 108 ARG A O 1
ATOM 850 N N . ASP A 1 109 ? 15.984 17.641 -5.156 1 96.25 109 ASP A N 1
ATOM 851 C CA . ASP A 1 109 ? 16.594 18.812 -4.531 1 96.25 109 ASP A CA 1
ATOM 852 C C . ASP A 1 109 ? 15.969 19.094 -3.164 1 96.25 109 ASP A C 1
ATOM 854 O O . ASP A 1 109 ? 15.609 20.234 -2.857 1 96.25 109 ASP A O 1
ATOM 858 N N . GLY A 1 110 ? 15.734 18.047 -2.494 1 97.19 110 GLY A N 1
ATOM 859 C CA . GLY A 1 110 ? 15.289 18.141 -1.115 1 97.19 110 GLY A CA 1
ATOM 860 C C . GLY A 1 110 ? 13.812 18.484 -0.99 1 97.19 110 GLY A C 1
ATOM 861 O O . GLY A 1 110 ? 13.336 18.828 0.095 1 97.19 110 GLY A O 1
ATOM 862 N N . LYS A 1 111 ? 13.047 18.375 -2.086 1 98.75 111 LYS A N 1
ATOM 863 C CA . LYS A 1 111 ? 11.617 18.672 -2.084 1 98.75 111 LYS A CA 1
ATOM 864 C C . LYS A 1 111 ? 10.812 17.469 -2.582 1 98.75 111 LYS A C 1
ATOM 866 O O . LYS A 1 111 ? 11.227 16.781 -3.527 1 98.75 111 LYS A O 1
ATOM 871 N N . ILE A 1 112 ? 9.734 17.234 -1.938 1 98.88 112 ILE A N 1
ATOM 872 C CA . ILE A 1 112 ? 8.805 16.219 -2.434 1 98.88 112 ILE A CA 1
ATOM 873 C C . ILE A 1 112 ? 8.148 16.719 -3.719 1 98.88 112 ILE A C 1
ATOM 875 O O . ILE A 1 112 ? 7.422 17.719 -3.709 1 98.88 112 ILE A O 1
ATOM 879 N N . VAL A 1 113 ? 8.367 15.992 -4.805 1 98.94 113 VAL A N 1
ATOM 880 C CA . VAL A 1 113 ? 7.75 16.391 -6.062 1 98.94 113 VAL A CA 1
ATOM 881 C C . VAL A 1 113 ? 6.523 15.531 -6.34 1 98.94 113 VAL A C 1
ATOM 883 O O . VAL A 1 113 ? 5.637 15.922 -7.102 1 98.94 113 VAL A O 1
ATOM 886 N N . ARG A 1 114 ? 6.527 14.312 -5.762 1 98.94 114 ARG A N 1
ATOM 887 C CA . ARG A 1 114 ? 5.406 13.398 -5.953 1 98.94 114 ARG A CA 1
ATOM 888 C C . ARG A 1 114 ? 5.223 12.5 -4.734 1 98.94 114 ARG A C 1
ATOM 890 O O . ARG A 1 114 ? 6.199 12.047 -4.141 1 98.94 114 ARG A O 1
ATOM 897 N N . MET A 1 115 ? 3.979 12.203 -4.395 1 98.94 115 MET A N 1
ATOM 898 C CA . MET A 1 115 ? 3.596 11.195 -3.412 1 98.94 115 MET A CA 1
ATOM 899 C C . MET A 1 115 ? 2.41 10.375 -3.908 1 98.94 115 MET A C 1
ATOM 901 O O . MET A 1 115 ? 1.467 10.922 -4.48 1 98.94 115 MET A O 1
ATOM 905 N N . ASN A 1 116 ? 2.521 9.094 -3.854 1 98.94 116 ASN A N 1
ATOM 906 C CA . ASN A 1 116 ? 1.412 8.18 -4.102 1 98.94 116 ASN A CA 1
ATOM 907 C C . ASN A 1 116 ? 1.05 7.383 -2.848 1 98.94 116 ASN A C 1
ATOM 909 O O . ASN A 1 116 ? 1.928 6.828 -2.184 1 98.94 116 ASN A O 1
ATOM 913 N N . GLN A 1 117 ? -0.245 7.395 -2.576 1 98.94 117 GLN A N 1
ATOM 914 C CA . GLN A 1 117 ? -0.769 6.707 -1.4 1 98.94 117 GLN A CA 1
ATOM 915 C C . GLN A 1 117 ? -1.286 5.316 -1.764 1 98.94 117 GLN A C 1
ATOM 917 O O . GLN A 1 117 ? -1.952 5.145 -2.787 1 98.94 117 GLN A O 1
ATOM 922 N N . TYR A 1 118 ? -0.99 4.328 -1.005 1 98.94 118 TYR A N 1
ATOM 923 C CA . TYR A 1 118 ? -1.526 2.975 -1 1 98.94 118 TYR A CA 1
ATOM 924 C C . TYR A 1 118 ? -2.113 2.625 0.363 1 98.94 118 TYR A C 1
ATOM 926 O O . TYR A 1 118 ? -1.412 2.672 1.377 1 98.94 118 TYR A O 1
ATOM 934 N N . VAL A 1 119 ? -3.354 2.244 0.386 1 98.88 119 VAL A N 1
ATOM 935 C CA . VAL A 1 119 ? -4.004 2.084 1.683 1 98.88 119 VAL A CA 1
ATOM 936 C C . VAL A 1 119 ? -5.113 1.041 1.579 1 98.88 119 VAL A C 1
ATOM 938 O O . VAL A 1 119 ? -5.777 0.932 0.545 1 98.88 119 VAL A O 1
ATOM 941 N N . ASP A 1 120 ? -5.266 0.212 2.646 1 98.88 120 ASP A N 1
ATOM 942 C CA . ASP A 1 120 ? -6.402 -0.693 2.781 1 98.88 120 ASP A CA 1
ATOM 943 C C . ASP A 1 120 ? -7.703 0.084 2.947 1 98.88 120 ASP A C 1
ATOM 945 O O . ASP A 1 120 ? -8.211 0.223 4.062 1 98.88 120 ASP A O 1
ATOM 949 N N . THR A 1 121 ? -8.352 0.442 1.897 1 98.88 121 THR A N 1
ATOM 950 C CA . THR A 1 121 ? -9.383 1.47 1.879 1 98.88 121 THR A CA 1
ATOM 951 C C . THR A 1 121 ? -10.711 0.915 2.398 1 98.88 121 THR A C 1
ATOM 953 O O . THR A 1 121 ? -11.57 1.671 2.852 1 98.88 121 THR A O 1
ATOM 956 N N . VAL A 1 122 ? -10.93 -0.361 2.344 1 98.81 122 VAL A N 1
ATOM 957 C CA . VAL A 1 122 ? -12.141 -0.945 2.912 1 98.81 122 VAL A CA 1
ATOM 958 C C . VAL A 1 122 ? -12.234 -0.598 4.395 1 98.81 122 VAL A C 1
ATOM 960 O O . VAL A 1 122 ? -13.32 -0.281 4.898 1 98.81 122 VAL A O 1
ATOM 963 N N . LEU A 1 123 ? -11.07 -0.665 5.102 1 98.81 123 LEU A N 1
ATOM 964 C CA . LEU A 1 123 ? -11.062 -0.393 6.535 1 98.81 123 LEU A CA 1
ATOM 965 C C . LEU A 1 123 ? -11.391 1.069 6.812 1 98.81 123 LEU A C 1
ATOM 967 O O . LEU A 1 123 ? -12.031 1.385 7.82 1 98.81 123 LEU A O 1
ATOM 971 N N . VAL A 1 124 ? -10.93 1.947 5.938 1 98.88 124 VAL A N 1
ATOM 972 C CA . VAL A 1 124 ? -11.273 3.359 6.055 1 98.88 124 VAL A CA 1
ATOM 973 C C . VAL A 1 124 ? -12.766 3.553 5.777 1 98.88 124 VAL A C 1
ATOM 975 O O . VAL A 1 124 ? -13.461 4.227 6.535 1 98.88 124 VAL A O 1
ATOM 978 N N . ALA A 1 125 ? -13.242 2.969 4.707 1 98.62 125 ALA A N 1
ATOM 979 C CA . ALA A 1 125 ? -14.641 3.09 4.301 1 98.62 125 ALA A CA 1
ATOM 980 C C . ALA A 1 125 ? -15.578 2.615 5.406 1 98.62 125 ALA A C 1
ATOM 982 O O . ALA A 1 125 ? -16.656 3.184 5.605 1 98.62 125 ALA A O 1
ATOM 983 N N . LYS A 1 126 ? -15.188 1.581 6.094 1 98.31 126 LYS A N 1
ATOM 984 C CA . LYS A 1 126 ? -16 1.058 7.188 1 98.31 126 LYS A CA 1
ATOM 985 C C . LYS A 1 126 ? -16.219 2.115 8.266 1 98.31 126 LYS A C 1
ATOM 987 O O . LYS A 1 126 ? -17.281 2.168 8.883 1 98.31 126 LYS A O 1
ATOM 992 N N . ALA A 1 127 ? -15.219 2.928 8.508 1 98.38 127 ALA A N 1
ATOM 993 C CA . ALA A 1 127 ? -15.312 3.967 9.531 1 98.38 127 ALA A CA 1
ATOM 994 C C . ALA A 1 127 ? -16.25 5.094 9.086 1 98.38 127 ALA A C 1
ATOM 996 O O . ALA A 1 127 ? -16.781 5.828 9.914 1 98.38 127 ALA A O 1
ATOM 997 N N . LEU A 1 128 ? -16.438 5.281 7.773 1 97.94 128 LEU A N 1
ATOM 998 C CA . LEU A 1 128 ? -17.219 6.391 7.223 1 97.94 128 LEU A CA 1
ATOM 999 C C . LEU A 1 128 ? -18.703 6.035 7.152 1 97.94 128 LEU A C 1
ATOM 1001 O O . LEU A 1 128 ? -19.547 6.914 6.965 1 97.94 128 LEU A O 1
ATOM 1005 N N . SER A 1 129 ? -19.094 4.762 7.16 1 92.31 129 SER A N 1
ATOM 1006 C CA . SER A 1 129 ? -20.484 4.328 6.969 1 92.31 129 SER A CA 1
ATOM 1007 C C . SER A 1 129 ? -21.156 4.027 8.305 1 92.31 129 SER A C 1
ATOM 1009 O O . SER A 1 129 ? -20.484 3.717 9.289 1 92.31 129 SER A O 1
ATOM 1011 N N . MET B 1 1 ? 26.031 -13.062 -6.664 1 70.25 1 MET B N 1
ATOM 1012 C CA . MET B 1 1 ? 24.734 -13.32 -6.02 1 70.25 1 MET B CA 1
ATOM 1013 C C . MET B 1 1 ? 23.734 -12.211 -6.352 1 70.25 1 MET B C 1
ATOM 1015 O O . MET B 1 1 ? 24.125 -11.062 -6.547 1 70.25 1 MET B O 1
ATOM 1019 N N . SER B 1 2 ? 22.656 -12.594 -6.711 1 86.62 2 SER B N 1
ATOM 1020 C CA . SER B 1 2 ? 21.672 -11.602 -7.121 1 86.62 2 SER B CA 1
ATOM 1021 C C . SER B 1 2 ? 21.25 -10.711 -5.949 1 86.62 2 SER B C 1
ATOM 1023 O O . SER B 1 2 ? 21.172 -11.18 -4.812 1 86.62 2 SER B O 1
ATOM 1025 N N . SER B 1 3 ? 21.234 -9.469 -6.125 1 95.25 3 SER B N 1
ATOM 1026 C CA . SER B 1 3 ? 20.766 -8.562 -5.078 1 95.25 3 SER B CA 1
ATOM 1027 C C . SER B 1 3 ? 19.344 -8.906 -4.652 1 95.25 3 SER B C 1
ATOM 1029 O O . SER B 1 3 ? 18.609 -9.586 -5.379 1 95.25 3 SER B O 1
ATOM 1031 N N . ASN B 1 4 ? 19.016 -8.555 -3.441 1 97.62 4 ASN B N 1
ATOM 1032 C CA . ASN B 1 4 ? 17.656 -8.727 -2.98 1 97.62 4 ASN B CA 1
ATOM 1033 C C . ASN B 1 4 ? 16.641 -8.141 -3.971 1 97.62 4 ASN B C 1
ATOM 1035 O O . ASN B 1 4 ? 15.578 -8.711 -4.195 1 97.62 4 ASN B O 1
ATOM 1039 N N . LEU B 1 5 ? 17 -7.008 -4.543 1 97.88 5 LEU B N 1
ATOM 1040 C CA . LEU B 1 5 ? 16.125 -6.371 -5.523 1 97.88 5 LEU B CA 1
ATOM 1041 C C . LEU B 1 5 ? 15.93 -7.266 -6.742 1 97.88 5 LEU B C 1
ATOM 1043 O O . LEU B 1 5 ? 14.805 -7.445 -7.215 1 97.88 5 LEU B O 1
ATOM 1047 N N . GLU B 1 6 ? 17.016 -7.75 -7.27 1 97.56 6 GLU B N 1
ATOM 1048 C CA . GLU B 1 6 ? 16.938 -8.609 -8.445 1 97.56 6 GLU B CA 1
ATOM 1049 C C . GLU B 1 6 ? 16.109 -9.859 -8.164 1 97.56 6 GLU B C 1
ATOM 1051 O O . GLU B 1 6 ? 15.336 -10.305 -9.016 1 97.56 6 GLU B O 1
ATOM 1056 N N . LEU B 1 7 ? 16.312 -10.414 -7 1 97.56 7 LEU B N 1
ATOM 1057 C CA . LEU B 1 7 ? 15.523 -11.57 -6.578 1 97.56 7 LEU B CA 1
ATOM 1058 C C . LEU B 1 7 ? 14.031 -11.273 -6.656 1 97.56 7 LEU B C 1
ATOM 1060 O O . LEU B 1 7 ? 13.273 -12.047 -7.254 1 97.56 7 LEU B O 1
ATOM 1064 N N . ILE B 1 8 ? 13.586 -10.18 -6.086 1 98.69 8 ILE B N 1
ATOM 1065 C CA . ILE B 1 8 ? 12.172 -9.82 -6.055 1 98.69 8 ILE B CA 1
ATOM 1066 C C . ILE B 1 8 ? 11.695 -9.477 -7.465 1 98.69 8 ILE B C 1
ATOM 1068 O O . ILE B 1 8 ? 10.609 -9.883 -7.879 1 98.69 8 ILE B O 1
ATOM 1072 N N . ARG B 1 9 ? 12.484 -8.758 -8.195 1 98.44 9 ARG B N 1
ATOM 1073 C CA . ARG B 1 9 ? 12.125 -8.352 -9.555 1 98.44 9 ARG B CA 1
ATOM 1074 C C . ARG B 1 9 ? 11.805 -9.555 -10.422 1 98.44 9 ARG B C 1
ATOM 1076 O O . ARG B 1 9 ? 10.859 -9.531 -11.211 1 98.44 9 ARG B O 1
ATOM 1083 N N . ARG B 1 10 ? 12.492 -10.609 -10.25 1 98 10 ARG B N 1
ATOM 1084 C CA . ARG B 1 10 ? 12.328 -11.828 -11.039 1 98 10 ARG B CA 1
ATOM 1085 C C . ARG B 1 10 ? 11 -12.5 -10.727 1 98 10 ARG B C 1
ATOM 1087 O O . ARG B 1 10 ? 10.523 -13.336 -11.508 1 98 10 ARG B O 1
ATOM 1094 N N . THR B 1 11 ? 10.445 -12.18 -9.648 1 98.56 11 THR B N 1
ATOM 1095 C CA . THR B 1 11 ? 9.164 -12.789 -9.305 1 98.56 11 THR B CA 1
ATOM 1096 C C . THR B 1 11 ? 8.016 -12.039 -9.977 1 98.56 11 THR B C 1
ATOM 1098 O O . THR B 1 11 ? 6.863 -12.461 -9.898 1 98.56 11 THR B O 1
ATOM 1101 N N . TYR B 1 12 ? 8.266 -10.922 -10.664 1 98.75 12 TYR B N 1
ATOM 1102 C CA . TYR B 1 12 ? 7.184 -10.141 -11.242 1 98.75 12 TYR B CA 1
ATOM 1103 C C . TYR B 1 12 ? 7.34 -10.031 -12.758 1 98.75 12 TYR B C 1
ATOM 1105 O O . TYR B 1 12 ? 6.352 -9.891 -13.477 1 98.75 12 TYR B O 1
ATOM 1113 N N . GLU B 1 13 ? 8.539 -9.953 -13.352 1 97.88 13 GLU B N 1
ATOM 1114 C CA . GLU B 1 13 ? 8.781 -9.398 -14.68 1 97.88 13 GLU B CA 1
ATOM 1115 C C . GLU B 1 13 ? 8.836 -10.5 -15.734 1 97.88 13 GLU B C 1
ATOM 1117 O O . GLU B 1 13 ? 8.883 -10.219 -16.938 1 97.88 13 GLU B O 1
ATOM 1122 N N . GLY B 1 14 ? 8.703 -11.727 -15.453 1 96.19 14 GLY B N 1
ATOM 1123 C CA . GLY B 1 14 ? 8.656 -12.812 -16.422 1 96.19 14 GLY B CA 1
ATOM 1124 C C . GLY B 1 14 ? 7.246 -13.273 -16.719 1 96.19 14 GLY B C 1
ATOM 1125 O O . GLY B 1 14 ? 6.277 -12.562 -16.453 1 96.19 14 GLY B O 1
ATOM 1126 N N . SER B 1 15 ? 7.121 -14.398 -17.406 1 96.31 15 SER B N 1
ATOM 1127 C CA . SER B 1 15 ? 5.82 -15.031 -17.594 1 96.31 15 SER B CA 1
ATOM 1128 C C . SER B 1 15 ? 5.223 -15.461 -16.266 1 96.31 15 SER B C 1
ATOM 1130 O O . SER B 1 15 ? 5.93 -15.547 -15.258 1 96.31 15 SER B O 1
ATOM 1132 N N . SER B 1 16 ? 3.959 -15.711 -16.344 1 94.56 16 SER B N 1
ATOM 1133 C CA . SER B 1 16 ? 3.295 -16.188 -15.133 1 94.56 16 SER B CA 1
ATOM 1134 C C . SER B 1 16 ? 3.969 -17.438 -14.586 1 94.56 16 SER B C 1
ATOM 1136 O O . SER B 1 16 ? 4.188 -17.562 -13.375 1 94.56 16 SER B O 1
ATOM 1138 N N . GLU B 1 17 ? 4.281 -18.328 -15.477 1 95.06 17 GLU B N 1
ATOM 1139 C CA . GLU B 1 17 ? 4.93 -19.578 -15.07 1 95.06 17 GLU B CA 1
ATOM 1140 C C . GLU B 1 17 ? 6.309 -19.312 -14.477 1 95.06 17 GLU B C 1
ATOM 1142 O O . GLU B 1 17 ? 6.652 -19.859 -13.43 1 95.06 17 GLU B O 1
ATOM 1147 N N . GLU B 1 18 ? 7.062 -18.484 -15.117 1 97.31 18 GLU B N 1
ATOM 1148 C CA . GLU B 1 18 ? 8.391 -18.125 -14.641 1 97.31 18 GLU B CA 1
ATOM 1149 C C . GLU B 1 18 ? 8.32 -17.422 -13.289 1 97.31 18 GLU B C 1
ATOM 1151 O O . GLU B 1 18 ? 9.109 -17.703 -12.383 1 97.31 18 GLU B O 1
ATOM 1156 N N . ASN B 1 19 ? 7.395 -16.5 -13.234 1 97.75 19 ASN B N 1
ATOM 1157 C CA . ASN B 1 19 ? 7.227 -15.742 -12 1 97.75 19 ASN B CA 1
ATOM 1158 C C . ASN B 1 19 ? 6.91 -16.656 -10.82 1 97.75 19 ASN B C 1
ATOM 1160 O O . ASN B 1 19 ? 7.473 -16.484 -9.734 1 97.75 19 ASN B O 1
ATOM 1164 N N . GLY B 1 20 ? 6 -17.641 -11.07 1 97.06 20 GLY B N 1
ATOM 1165 C CA . GLY B 1 20 ? 5.672 -18.609 -10.031 1 97.06 20 GLY B CA 1
ATOM 1166 C C . GLY B 1 20 ? 6.859 -19.438 -9.578 1 97.06 20 GLY B C 1
ATOM 1167 O O . GLY B 1 20 ? 7.078 -19.609 -8.383 1 97.06 20 GLY B O 1
ATOM 1168 N N . ARG B 1 21 ? 7.613 -19.938 -10.5 1 97.75 21 ARG B N 1
ATOM 1169 C CA . ARG B 1 21 ? 8.805 -20.719 -10.203 1 97.75 21 ARG B CA 1
ATOM 1170 C C . ARG B 1 21 ? 9.82 -19.906 -9.414 1 97.75 21 ARG B C 1
ATOM 1172 O O . ARG B 1 21 ? 10.398 -20.375 -8.438 1 97.75 21 ARG B O 1
ATOM 1179 N N . ASN B 1 22 ? 10.047 -18.688 -9.906 1 98.31 22 ASN B N 1
ATOM 1180 C CA . ASN B 1 22 ? 11 -17.812 -9.234 1 98.31 22 ASN B CA 1
ATOM 1181 C C . ASN B 1 22 ? 10.562 -17.484 -7.809 1 98.31 22 ASN B C 1
ATOM 1183 O O . ASN B 1 22 ? 11.391 -17.422 -6.902 1 98.31 22 ASN B O 1
ATOM 1187 N N . LEU B 1 23 ? 9.266 -17.281 -7.617 1 98.69 23 LEU B N 1
ATOM 1188 C CA . LEU B 1 23 ? 8.766 -17 -6.277 1 98.69 23 LEU B CA 1
ATOM 1189 C C . LEU B 1 23 ? 9 -18.188 -5.352 1 98.69 23 LEU B C 1
ATOM 1191 O O . LEU B 1 23 ? 9.555 -18.031 -4.262 1 98.69 23 LEU B O 1
ATOM 1195 N N . LEU B 1 24 ? 8.633 -19.359 -5.805 1 98.5 24 LEU B N 1
ATOM 1196 C CA . LEU B 1 24 ? 8.789 -20.562 -5 1 98.5 24 LEU B CA 1
ATOM 1197 C C . LEU B 1 24 ? 10.242 -20.75 -4.586 1 98.5 24 LEU B C 1
ATOM 1199 O O . LEU B 1 24 ? 10.523 -21.188 -3.467 1 98.5 24 LEU B O 1
ATOM 1203 N N . ALA B 1 25 ? 11.117 -20.391 -5.414 1 98.19 25 ALA B N 1
ATOM 1204 C CA . ALA B 1 25 ? 12.547 -20.625 -5.203 1 98.19 25 ALA B CA 1
ATOM 1205 C C . ALA B 1 25 ? 13.094 -19.719 -4.105 1 98.19 25 ALA B C 1
ATOM 1207 O O . ALA B 1 25 ? 14.148 -20 -3.527 1 98.19 25 ALA B O 1
ATOM 1208 N N . VAL B 1 26 ? 12.375 -18.688 -3.811 1 98.56 26 VAL B N 1
ATOM 1209 C CA . VAL B 1 26 ? 12.977 -17.703 -2.912 1 98.56 26 VAL B CA 1
ATOM 1210 C C . VAL B 1 26 ? 12.117 -17.562 -1.657 1 98.56 26 VAL B C 1
ATOM 1212 O O . VAL B 1 26 ? 12.336 -16.656 -0.849 1 98.56 26 VAL B O 1
ATOM 1215 N N . LEU B 1 27 ? 11.172 -18.359 -1.442 1 98.81 27 LEU B N 1
ATOM 1216 C CA . LEU B 1 27 ? 10.375 -18.344 -0.221 1 98.81 27 LEU B CA 1
ATOM 1217 C C . LEU B 1 27 ? 11.086 -19.109 0.899 1 98.81 27 LEU B C 1
ATOM 1219 O O . LEU B 1 27 ? 11.578 -20.219 0.691 1 98.81 27 LEU B O 1
ATOM 1223 N N . HIS B 1 28 ? 11.172 -18.469 2.066 1 98.81 28 HIS B N 1
ATOM 1224 C CA . HIS B 1 28 ? 11.531 -19.219 3.264 1 98.81 28 HIS B CA 1
ATOM 1225 C C . HIS B 1 28 ? 10.477 -20.281 3.594 1 98.81 28 HIS B C 1
ATOM 1227 O O . HIS B 1 28 ? 9.281 -20.031 3.438 1 98.81 28 HIS B O 1
ATOM 1233 N N . PRO B 1 29 ? 10.891 -21.406 4.082 1 98.5 29 PRO B N 1
ATOM 1234 C CA . PRO B 1 29 ? 9.906 -22.438 4.414 1 98.5 29 PRO B CA 1
ATOM 1235 C C . PRO B 1 29 ? 8.867 -21.969 5.422 1 98.5 29 PRO B C 1
ATOM 1237 O O . PRO B 1 29 ? 7.73 -22.453 5.418 1 98.5 29 PRO B O 1
ATOM 1240 N N . GLN B 1 30 ? 9.227 -21.047 6.262 1 98.44 30 GLN B N 1
ATOM 1241 C CA . GLN B 1 30 ? 8.305 -20.484 7.246 1 98.44 30 GLN B CA 1
ATOM 1242 C C . GLN B 1 30 ? 7.969 -19.031 6.918 1 98.44 30 GLN B C 1
ATOM 1244 O O . GLN B 1 30 ? 7.883 -18.188 7.816 1 98.44 30 GLN B O 1
ATOM 1249 N N . VAL B 1 31 ? 7.902 -18.75 5.668 1 98.94 31 VAL B N 1
ATOM 1250 C CA . VAL B 1 31 ? 7.52 -17.422 5.234 1 98.94 31 VAL B CA 1
ATOM 1251 C C . VAL B 1 31 ? 6.23 -17 5.938 1 98.94 31 VAL B C 1
ATOM 1253 O O . VAL B 1 31 ? 5.316 -17.797 6.113 1 98.94 31 VAL B O 1
ATOM 1256 N N . GLU B 1 32 ? 6.18 -15.766 6.43 1 99 32 GLU B N 1
ATOM 1257 C CA . GLU B 1 32 ? 4.961 -15.094 6.871 1 99 32 GLU B CA 1
ATOM 1258 C C . GLU B 1 32 ? 4.461 -14.102 5.82 1 99 32 GLU B C 1
ATOM 1260 O O . GLU B 1 32 ? 5.109 -13.086 5.559 1 99 32 GLU B O 1
ATOM 1265 N N . TRP B 1 33 ? 3.363 -14.391 5.238 1 98.94 33 TRP B N 1
ATOM 1266 C CA . TRP B 1 33 ? 2.76 -13.633 4.148 1 98.94 33 TRP B CA 1
ATOM 1267 C C . TRP B 1 33 ? 1.419 -13.047 4.574 1 98.94 33 TRP B C 1
ATOM 1269 O O . TRP B 1 33 ? 0.463 -13.781 4.832 1 98.94 33 TRP B O 1
ATOM 1279 N N . THR B 1 34 ? 1.353 -11.711 4.633 1 99 34 THR B N 1
ATOM 1280 C CA . THR B 1 34 ? 0.152 -11.055 5.133 1 99 34 THR B CA 1
ATOM 1281 C C . THR B 1 34 ? -0.582 -10.336 4.004 1 99 34 THR B C 1
ATOM 1283 O O . THR B 1 34 ? -0.04 -9.414 3.389 1 99 34 THR B O 1
ATOM 1286 N N . GLU B 1 35 ? -1.793 -10.844 3.732 1 98.94 35 GLU B N 1
ATOM 1287 C CA . GLU B 1 35 ? -2.74 -10.141 2.867 1 98.94 35 GLU B CA 1
ATOM 1288 C C . GLU B 1 35 ? -3.551 -9.117 3.65 1 98.94 35 GLU B C 1
ATOM 1290 O O . GLU B 1 35 ? -3.938 -9.359 4.793 1 98.94 35 GLU B O 1
ATOM 1295 N N . ALA B 1 36 ? -3.805 -7.977 3.029 1 98.88 36 ALA B N 1
ATOM 1296 C CA . ALA B 1 36 ? -4.531 -6.879 3.662 1 98.88 36 ALA B CA 1
ATOM 1297 C C . ALA B 1 36 ? -5.895 -7.344 4.168 1 98.88 36 ALA B C 1
ATOM 1299 O O . ALA B 1 36 ? -6.559 -8.156 3.521 1 98.88 36 ALA B O 1
ATOM 1300 N N . GLU B 1 37 ? -6.336 -6.793 5.285 1 98.75 37 GLU B N 1
ATOM 1301 C CA . GLU B 1 37 ? -7.594 -7.18 5.926 1 98.75 37 GLU B CA 1
ATOM 1302 C C . GLU B 1 37 ? -8.781 -6.93 5 1 98.75 37 GLU B C 1
ATOM 1304 O O . GLU B 1 37 ? -9.742 -7.703 4.992 1 98.75 37 GLU B O 1
ATOM 1309 N N . GLY B 1 38 ? -8.719 -5.918 4.246 1 98.69 38 GLY B N 1
ATOM 1310 C CA . GLY B 1 38 ? -9.812 -5.598 3.336 1 98.69 38 GLY B CA 1
ATOM 1311 C C . GLY B 1 38 ? -9.75 -6.375 2.035 1 98.69 38 GLY B C 1
ATOM 1312 O O . GLY B 1 38 ? -10.633 -6.242 1.183 1 98.69 38 GLY B O 1
ATOM 1313 N N . PHE B 1 39 ? -8.664 -7.082 1.728 1 98.81 39 PHE B N 1
ATOM 1314 C CA . PHE B 1 39 ? -8.5 -7.93 0.552 1 98.81 39 PHE B CA 1
ATOM 1315 C C . PHE B 1 39 ? -9.281 -9.227 0.709 1 98.81 39 PHE B C 1
ATOM 1317 O O . PHE B 1 39 ? -9.469 -9.711 1.827 1 98.81 39 PHE B O 1
ATOM 1324 N N . PRO B 1 40 ? -9.766 -9.812 -0.383 1 98.38 40 PRO B N 1
ATOM 1325 C CA . PRO B 1 40 ? -10.633 -10.992 -0.261 1 98.38 40 PRO B CA 1
ATOM 1326 C C . PRO B 1 40 ? -9.906 -12.188 0.36 1 98.38 40 PRO B C 1
ATOM 1328 O O . PRO B 1 40 ? -10.555 -13.102 0.873 1 98.38 40 PRO B O 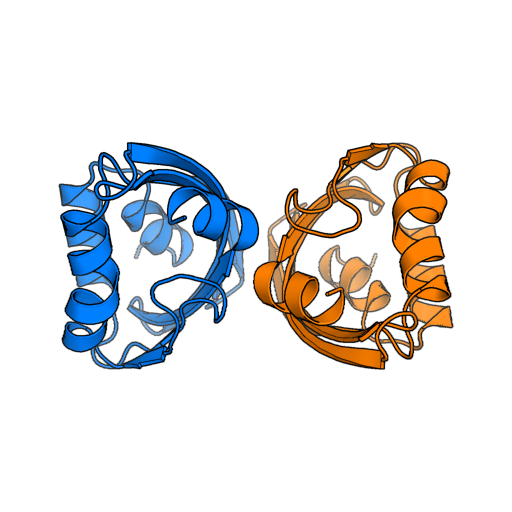1
ATOM 1331 N N . TYR B 1 41 ? -8.633 -12.203 0.363 1 98.75 41 TYR B N 1
ATOM 1332 C CA . TYR B 1 41 ? -7.863 -13.312 0.917 1 98.75 41 TYR B CA 1
ATOM 1333 C C . TYR B 1 41 ? -7.168 -12.898 2.209 1 98.75 41 TYR B C 1
ATOM 1335 O O . TYR B 1 41 ? -6.043 -13.328 2.48 1 98.75 41 TYR B O 1
ATOM 1343 N N . ALA B 1 42 ? -7.785 -12.148 2.943 1 98.81 42 ALA B N 1
ATOM 1344 C CA . ALA B 1 42 ? -7.227 -11.539 4.148 1 98.81 42 ALA B CA 1
ATOM 1345 C C . ALA B 1 42 ? -6.617 -12.594 5.066 1 98.81 42 ALA B C 1
ATOM 1347 O O . ALA B 1 42 ? -7.156 -13.695 5.207 1 98.81 42 ALA B O 1
ATOM 1348 N N . GLY B 1 43 ? -5.508 -12.164 5.734 1 98.56 43 GLY B N 1
ATOM 1349 C CA . GLY B 1 43 ? -4.898 -13.016 6.742 1 98.56 43 GLY B CA 1
ATOM 1350 C C . GLY B 1 43 ? -3.398 -13.164 6.574 1 98.56 43 GLY B C 1
ATOM 1351 O O . GLY B 1 43 ? -2.83 -12.688 5.586 1 98.56 43 GLY B O 1
ATOM 1352 N N . THR B 1 44 ? -2.811 -13.719 7.594 1 98.94 44 THR B N 1
ATOM 1353 C CA . THR B 1 44 ? -1.398 -14.078 7.535 1 98.94 44 THR B CA 1
ATOM 1354 C C . THR B 1 44 ? -1.231 -15.586 7.355 1 98.94 44 THR B C 1
ATOM 1356 O O . THR B 1 44 ? -1.718 -16.375 8.172 1 98.94 44 THR B O 1
ATOM 1359 N N . TYR B 1 45 ? -0.591 -15.906 6.238 1 98.94 45 TYR B N 1
ATOM 1360 C CA . TYR B 1 45 ? -0.276 -17.297 5.93 1 98.94 45 TYR B CA 1
ATOM 1361 C C . TYR B 1 45 ? 1.16 -17.625 6.316 1 98.94 45 TYR B C 1
ATOM 1363 O O . TYR B 1 45 ? 2.088 -16.891 5.973 1 98.94 45 TYR B O 1
ATOM 1371 N N . VAL B 1 46 ? 1.289 -18.719 7.016 1 98.94 46 VAL B N 1
ATOM 1372 C CA . VAL B 1 46 ? 2.615 -19.156 7.441 1 98.94 46 VAL B CA 1
ATOM 1373 C C . VAL B 1 46 ? 2.992 -20.438 6.719 1 98.94 46 VAL B C 1
ATOM 1375 O O . VAL B 1 46 ? 2.285 -21.453 6.82 1 98.94 46 VAL B O 1
ATOM 1378 N N . GLY B 1 47 ? 4.105 -20.344 6.027 1 98.88 47 GLY B N 1
ATOM 1379 C CA . GLY B 1 47 ? 4.582 -21.5 5.27 1 98.88 47 GLY B CA 1
ATOM 1380 C C . GLY B 1 47 ? 4.117 -21.484 3.824 1 98.88 47 GLY B C 1
ATOM 1381 O O . GLY B 1 47 ? 3.07 -20.922 3.506 1 98.88 47 GLY B O 1
ATOM 1382 N N . VAL B 1 48 ? 4.875 -22.188 3.012 1 98.81 48 VAL B N 1
ATOM 1383 C CA . VAL B 1 48 ? 4.688 -22.156 1.564 1 98.81 48 VAL B CA 1
ATOM 1384 C C . VAL B 1 48 ? 3.359 -22.812 1.198 1 98.81 48 VAL B C 1
ATOM 1386 O O . VAL B 1 48 ? 2.609 -22.281 0.369 1 98.81 48 VAL B O 1
ATOM 1389 N N . GLU B 1 49 ? 3.045 -23.875 1.802 1 98.69 49 GLU B N 1
ATOM 1390 C CA . GLU B 1 49 ? 1.816 -24.578 1.469 1 98.69 49 GLU B CA 1
ATOM 1391 C C . GLU B 1 49 ? 0.584 -23.734 1.775 1 98.69 49 GLU B C 1
ATOM 1393 O O . GLU B 1 49 ? -0.323 -23.625 0.948 1 98.69 49 GLU B O 1
ATOM 1398 N N . ALA B 1 50 ? 0.544 -23.156 2.975 1 98.88 50 ALA B N 1
ATOM 1399 C CA . ALA B 1 50 ? -0.576 -22.297 3.354 1 98.88 50 ALA B CA 1
ATOM 1400 C C . ALA B 1 50 ? -0.703 -21.109 2.402 1 98.88 50 ALA B C 1
ATOM 1402 O O . ALA B 1 50 ? -1.809 -20.75 1.997 1 98.88 50 ALA B O 1
ATOM 1403 N N . LEU B 1 51 ? 0.419 -20.562 2.074 1 98.88 51 LEU B N 1
ATOM 1404 C CA . LEU B 1 51 ? 0.454 -19.438 1.159 1 98.88 51 LEU B CA 1
ATOM 1405 C C . LEU B 1 51 ? -0.094 -19.828 -0.21 1 98.88 51 LEU B C 1
ATOM 1407 O O . LEU B 1 51 ? -0.991 -19.156 -0.736 1 98.88 51 LEU B O 1
ATOM 1411 N N . MET B 1 52 ? 0.378 -20.906 -0.738 1 98.44 52 MET B N 1
ATOM 1412 C CA . MET B 1 52 ? -0.045 -21.328 -2.072 1 98.44 52 MET B CA 1
ATOM 1413 C C . MET B 1 52 ? -1.536 -21.656 -2.094 1 98.44 52 MET B C 1
ATOM 1415 O O . MET B 1 52 ? -2.248 -21.234 -3.014 1 98.44 52 MET B O 1
ATOM 1419 N N . ALA B 1 53 ? -2.035 -22.266 -1.071 1 98.62 53 ALA B N 1
ATOM 1420 C CA . ALA B 1 53 ? -3.443 -22.641 -1.01 1 98.62 53 ALA B CA 1
ATOM 1421 C C . ALA B 1 53 ? -4.332 -21.438 -0.733 1 98.62 53 ALA B C 1
ATOM 1423 O O . ALA B 1 53 ? -5.406 -21.297 -1.322 1 98.62 53 ALA B O 1
ATOM 1424 N N . GLY B 1 54 ? -3.891 -20.578 0.127 1 98.75 54 GLY B N 1
ATOM 1425 C CA . GLY B 1 54 ? -4.734 -19.5 0.632 1 98.75 54 GLY B CA 1
ATOM 1426 C C . GLY B 1 54 ? -4.746 -18.281 -0.264 1 98.75 54 GLY B C 1
ATOM 1427 O O . GLY B 1 54 ? -5.68 -17.469 -0.22 1 98.75 54 GLY B O 1
ATOM 1428 N N . VAL B 1 55 ? -3.666 -18.109 -1.106 1 98.81 55 VAL B N 1
ATOM 1429 C CA . VAL B 1 55 ? -3.568 -16.891 -1.885 1 98.81 55 VAL B CA 1
ATOM 1430 C C . VAL B 1 55 ? -3.451 -17.219 -3.369 1 98.81 55 VAL B C 1
ATOM 1432 O O . VAL B 1 55 ? -4.363 -16.938 -4.152 1 98.81 55 VAL B O 1
ATOM 1435 N N . PHE B 1 56 ? -2.396 -17.906 -3.76 1 98.44 56 PHE B N 1
ATOM 1436 C CA . PHE B 1 56 ? -2.037 -17.953 -5.172 1 98.44 56 PHE B CA 1
ATOM 1437 C C . PHE B 1 56 ? -2.945 -18.922 -5.926 1 98.44 56 PHE B C 1
ATOM 1439 O O . PHE B 1 56 ? -3.275 -18.688 -7.09 1 98.44 56 PHE B O 1
ATOM 1446 N N . SER B 1 57 ? -3.377 -20.078 -5.297 1 98.25 57 SER B N 1
ATOM 1447 C CA . SER B 1 57 ? -4.34 -20.969 -5.926 1 98.25 57 SER B CA 1
ATOM 1448 C C . SER B 1 57 ? -5.684 -20.281 -6.133 1 98.25 57 SER B C 1
ATOM 1450 O O . SER B 1 57 ? -6.348 -20.484 -7.152 1 98.25 57 SER B O 1
ATOM 1452 N N . ARG B 1 58 ? -6.074 -19.484 -5.18 1 98.69 58 ARG B N 1
ATOM 1453 C CA . ARG B 1 58 ? -7.344 -18.766 -5.293 1 98.69 58 ARG B CA 1
ATOM 1454 C C . ARG B 1 58 ? -7.27 -17.688 -6.363 1 98.69 58 ARG B C 1
ATOM 1456 O O . ARG B 1 58 ? -8.195 -17.531 -7.16 1 98.69 58 ARG B O 1
ATOM 1463 N N . LEU B 1 59 ? -6.184 -16.953 -6.422 1 98.5 59 LEU B N 1
ATOM 1464 C CA . LEU B 1 59 ? -5.996 -15.969 -7.488 1 98.5 59 LEU B CA 1
ATOM 1465 C C . LEU B 1 59 ? -6.086 -16.625 -8.859 1 98.5 59 LEU B C 1
ATOM 1467 O O . LEU B 1 59 ? -6.777 -16.125 -9.75 1 98.5 59 LEU B O 1
ATOM 1471 N N . ALA B 1 60 ? -5.406 -17.734 -9.016 1 97.56 60 ALA B N 1
ATOM 1472 C CA . ALA B 1 60 ? -5.387 -18.453 -10.281 1 97.56 60 ALA B CA 1
ATOM 1473 C C . ALA B 1 60 ? -6.766 -19.016 -10.617 1 97.56 60 ALA B C 1
ATOM 1475 O O . ALA B 1 60 ? -7.168 -19.031 -11.789 1 97.56 60 ALA B O 1
ATOM 1476 N N . GLY B 1 61 ? -7.512 -19.391 -9.641 1 98.31 61 GLY B N 1
ATOM 1477 C CA . GLY B 1 61 ? -8.766 -20.094 -9.852 1 98.31 61 GLY B CA 1
ATOM 1478 C C . GLY B 1 61 ? -9.961 -19.172 -9.977 1 98.31 61 GLY B C 1
ATOM 1479 O O . GLY B 1 61 ? -10.938 -19.5 -10.648 1 98.31 61 GLY B O 1
ATOM 1480 N N . GLU B 1 62 ? -9.891 -18.062 -9.344 1 98.75 62 GLU B N 1
ATOM 1481 C CA . GLU B 1 62 ? -11.102 -17.25 -9.203 1 98.75 62 GLU B CA 1
ATOM 1482 C C . GLU B 1 62 ? -11.062 -16.031 -10.117 1 98.75 62 GLU B C 1
ATOM 1484 O O . GLU B 1 62 ? -12.086 -15.383 -10.344 1 98.75 62 GLU B O 1
ATOM 1489 N N . TRP B 1 63 ? -9.906 -15.727 -10.641 1 98.62 63 TRP B N 1
ATOM 1490 C CA . TRP B 1 63 ? -9.742 -14.555 -11.5 1 98.62 63 TRP B CA 1
ATOM 1491 C C . TRP B 1 63 ? -9.32 -14.969 -12.906 1 98.62 63 TRP B C 1
ATOM 1493 O O . TRP B 1 63 ? -8.648 -15.984 -13.086 1 98.62 63 TRP B O 1
ATOM 1503 N N . ILE B 1 64 ? -9.727 -14.133 -13.828 1 98.62 64 ILE B N 1
ATOM 1504 C CA . ILE B 1 64 ? -9.281 -14.234 -15.219 1 98.62 64 ILE B CA 1
ATOM 1505 C C . ILE B 1 64 ? -8.156 -13.227 -15.469 1 98.62 64 ILE B C 1
ATOM 1507 O O . ILE B 1 64 ? -8.344 -12.023 -15.281 1 98.62 64 ILE B O 1
ATOM 1511 N N . ASP B 1 65 ? -6.922 -13.719 -15.875 1 97.56 65 ASP B N 1
ATOM 1512 C CA . ASP B 1 65 ? -5.781 -12.898 -16.266 1 97.56 65 ASP B CA 1
ATOM 1513 C C . ASP B 1 65 ? -5.352 -11.969 -15.133 1 97.56 65 ASP B C 1
ATOM 1515 O O . ASP B 1 65 ? -5.113 -10.781 -15.344 1 97.56 65 ASP B O 1
ATOM 1519 N N . TYR B 1 66 ? -5.379 -12.508 -13.984 1 98.31 66 TYR B N 1
ATOM 1520 C CA . TYR B 1 66 ? -4.875 -11.727 -12.859 1 98.31 66 TYR B CA 1
ATOM 1521 C C . TYR B 1 66 ? -3.398 -11.406 -13.039 1 98.31 66 TYR B C 1
ATOM 1523 O O . TYR B 1 66 ? -2.598 -12.281 -13.359 1 98.31 66 TYR B O 1
ATOM 1531 N N . ARG B 1 67 ? -3.006 -10.094 -12.789 1 97.88 67 ARG B N 1
ATOM 1532 C CA . ARG B 1 67 ? -1.621 -9.648 -12.914 1 97.88 67 ARG B CA 1
ATOM 1533 C C . ARG B 1 67 ? -1.268 -8.648 -11.812 1 97.88 67 ARG B C 1
ATOM 1535 O O . ARG B 1 67 ? -2.098 -7.824 -11.43 1 97.88 67 ARG B O 1
ATOM 1542 N N . ALA B 1 68 ? -0.079 -8.797 -11.375 1 98.56 68 ALA B N 1
ATOM 1543 C CA . ALA B 1 68 ? 0.588 -7.754 -10.609 1 98.56 68 ALA B CA 1
ATOM 1544 C C . ALA B 1 68 ? 1.695 -7.094 -11.43 1 98.56 68 ALA B C 1
ATOM 1546 O O . ALA B 1 68 ? 2.793 -7.641 -11.555 1 98.56 68 ALA B O 1
ATOM 1547 N N . GLN B 1 69 ? 1.432 -5.953 -11.945 1 98.62 69 GLN B N 1
ATOM 1548 C CA . GLN B 1 69 ? 2.432 -5.246 -12.742 1 98.62 69 GLN B CA 1
ATOM 1549 C C . GLN B 1 69 ? 3.129 -4.168 -11.922 1 98.62 69 GLN B C 1
ATOM 1551 O O . GLN B 1 69 ? 2.496 -3.201 -11.492 1 98.62 69 GLN B O 1
ATOM 1556 N N . VAL B 1 70 ? 4.457 -4.328 -11.773 1 98.88 70 VAL B N 1
ATOM 1557 C CA . VAL B 1 70 ? 5.219 -3.439 -10.906 1 98.88 70 VAL B CA 1
ATOM 1558 C C . VAL B 1 70 ? 5.84 -2.314 -11.734 1 98.88 70 VAL B C 1
ATOM 1560 O O . VAL B 1 70 ? 6.402 -2.561 -12.797 1 98.88 70 VAL B O 1
ATOM 1563 N N . HIS B 1 71 ? 5.711 -1.053 -11.25 1 98.81 71 HIS B N 1
ATOM 1564 C CA . HIS B 1 71 ? 6.344 0.068 -11.938 1 98.81 71 HIS B CA 1
ATOM 1565 C C . HIS B 1 71 ? 7.535 0.596 -11.148 1 98.81 71 HIS B C 1
ATOM 1567 O O . HIS B 1 71 ? 8.398 1.276 -11.703 1 98.81 71 HIS B O 1
ATOM 1573 N N . THR B 1 72 ? 7.613 0.337 -9.852 1 98.88 72 THR B N 1
ATOM 1574 C CA . THR B 1 72 ? 8.672 0.918 -9.023 1 98.88 72 THR B CA 1
ATOM 1575 C C . THR B 1 72 ? 9.148 -0.082 -7.977 1 98.88 72 THR B C 1
ATOM 1577 O O . THR B 1 72 ? 8.336 -0.761 -7.344 1 98.88 72 THR B O 1
ATOM 1580 N N . TYR B 1 73 ? 10.414 -0.243 -7.859 1 98.75 73 TYR B N 1
ATOM 1581 C CA . TYR B 1 73 ? 11.047 -1.007 -6.793 1 98.75 73 TYR B CA 1
ATOM 1582 C C . TYR B 1 73 ? 11.922 -0.11 -5.926 1 98.75 73 TYR B C 1
ATOM 1584 O O . TYR B 1 73 ? 12.547 0.831 -6.426 1 98.75 73 TYR B O 1
ATOM 1592 N N . LEU B 1 74 ? 11.93 -0.365 -4.656 1 98.75 74 LEU B N 1
ATOM 1593 C CA . LEU B 1 74 ? 12.938 0.167 -3.744 1 98.75 74 LEU B CA 1
ATOM 1594 C C . LEU B 1 74 ? 13.633 -0.959 -2.986 1 98.75 74 LEU B C 1
ATOM 1596 O O . LEU B 1 74 ? 12.984 -1.913 -2.551 1 98.75 74 LEU B O 1
ATOM 1600 N N . ALA B 1 75 ? 14.922 -0.84 -2.867 1 98.06 75 ALA B N 1
ATOM 1601 C CA . ALA B 1 75 ? 15.688 -1.768 -2.041 1 98.06 75 ALA B CA 1
ATOM 1602 C C . ALA B 1 75 ? 16.516 -1.02 -0.995 1 98.06 75 ALA B C 1
ATOM 1604 O O . ALA B 1 75 ? 17.109 0.014 -1.293 1 98.06 75 ALA B O 1
ATOM 1605 N N . ASP B 1 76 ? 16.453 -1.473 0.222 1 96.62 76 ASP B N 1
ATOM 1606 C CA . ASP B 1 76 ? 17.203 -0.947 1.352 1 96.62 76 ASP B CA 1
ATOM 1607 C C . ASP B 1 76 ? 17.578 -2.059 2.332 1 96.62 76 ASP B C 1
ATOM 1609 O O . ASP B 1 76 ? 16.766 -2.434 3.186 1 96.62 76 ASP B O 1
ATOM 1613 N N . GLY B 1 77 ? 18.812 -2.537 2.207 1 94.62 77 GLY B N 1
ATOM 1614 C CA . GLY B 1 77 ? 19.234 -3.645 3.047 1 94.62 77 GLY B CA 1
ATOM 1615 C C . GLY B 1 77 ? 18.469 -4.93 2.771 1 94.62 77 GLY B C 1
ATOM 1616 O O . GLY B 1 77 ? 18.453 -5.418 1.641 1 94.62 77 GLY B O 1
ATOM 1617 N N . ASP B 1 78 ? 17.922 -5.391 3.842 1 97.25 78 ASP B N 1
ATOM 1618 C CA . ASP B 1 78 ? 17.219 -6.668 3.76 1 97.25 78 ASP B CA 1
ATOM 1619 C C . ASP B 1 78 ? 15.758 -6.465 3.355 1 97.25 78 ASP B C 1
ATOM 1621 O O . ASP B 1 78 ? 14.953 -7.402 3.408 1 97.25 78 ASP B O 1
ATOM 1625 N N . ARG B 1 79 ? 15.461 -5.25 2.988 1 98.56 79 ARG B N 1
ATOM 1626 C CA . ARG B 1 79 ? 14.078 -4.977 2.613 1 98.56 79 ARG B CA 1
ATOM 1627 C C . ARG B 1 79 ? 13.977 -4.566 1.148 1 98.56 79 ARG B C 1
ATOM 1629 O O . ARG B 1 79 ? 14.867 -3.889 0.626 1 98.56 79 ARG B O 1
ATOM 1636 N N . VAL B 1 80 ? 12.953 -4.992 0.541 1 98.88 80 VAL B N 1
ATOM 1637 C CA . VAL B 1 80 ? 12.562 -4.566 -0.799 1 98.88 80 VAL B CA 1
ATOM 1638 C C . VAL B 1 80 ? 11.078 -4.199 -0.813 1 98.88 80 VAL B C 1
ATOM 1640 O O . VAL B 1 80 ? 10.258 -4.879 -0.191 1 98.88 80 VAL B O 1
ATOM 1643 N N . ALA B 1 81 ? 10.773 -3.129 -1.437 1 98.94 81 ALA B N 1
ATOM 1644 C CA . ALA B 1 81 ? 9.391 -2.76 -1.697 1 98.94 81 ALA B CA 1
ATOM 1645 C C . ALA B 1 81 ? 9.086 -2.768 -3.193 1 98.94 81 ALA B C 1
ATOM 1647 O O . ALA B 1 81 ? 9.93 -2.373 -4.004 1 98.94 81 ALA B O 1
ATOM 1648 N N . ALA B 1 82 ? 7.949 -3.254 -3.547 1 98.94 82 ALA B N 1
ATOM 1649 C CA . ALA B 1 82 ? 7.43 -3.223 -4.91 1 98.94 82 ALA B CA 1
ATOM 1650 C C . ALA B 1 82 ? 6.098 -2.477 -4.973 1 98.94 82 ALA B C 1
ATOM 1652 O O . ALA B 1 82 ? 5.203 -2.721 -4.16 1 98.94 82 ALA B O 1
ATOM 1653 N N . PHE B 1 83 ? 5.98 -1.548 -5.875 1 98.94 83 PHE B N 1
ATOM 1654 C CA . PHE B 1 83 ? 4.766 -0.775 -6.121 1 98.94 83 PHE B CA 1
ATOM 1655 C C . PHE B 1 83 ? 4.246 -1.021 -7.531 1 98.94 83 PHE B C 1
ATOM 1657 O O . PHE B 1 83 ? 5.016 -1.024 -8.492 1 98.94 83 PHE B O 1
ATOM 1664 N N . GLY B 1 84 ? 2.934 -1.239 -7.664 1 98.88 84 GLY B N 1
ATOM 1665 C CA . GLY B 1 84 ? 2.371 -1.516 -8.977 1 98.88 84 GLY B CA 1
ATOM 1666 C C . GLY B 1 84 ? 0.854 -1.48 -8.992 1 98.88 84 GLY B C 1
ATOM 1667 O O . GLY B 1 84 ? 0.236 -0.765 -8.203 1 98.88 84 GLY B O 1
ATOM 1668 N N . VAL B 1 85 ? 0.315 -2.133 -10 1 98.94 85 VAL B N 1
ATOM 1669 C CA . VAL B 1 85 ? -1.129 -2.197 -10.203 1 98.94 85 VAL B CA 1
ATOM 1670 C C . VAL B 1 85 ? -1.556 -3.645 -10.422 1 98.94 85 VAL B C 1
ATOM 1672 O O . VAL B 1 85 ? -0.972 -4.352 -11.25 1 98.94 85 VAL B O 1
ATOM 1675 N N . TYR B 1 86 ? -2.537 -4.074 -9.57 1 98.81 86 TYR B N 1
ATOM 1676 C CA . TYR B 1 86 ? -3.25 -5.309 -9.883 1 98.81 86 TYR B CA 1
ATOM 1677 C C . TYR B 1 86 ? -4.234 -5.098 -11.023 1 98.81 86 TYR B C 1
ATOM 1679 O O . TYR B 1 86 ? -4.832 -4.023 -11.148 1 98.81 86 TYR B O 1
ATOM 1687 N N . SER B 1 87 ? -4.414 -6.09 -11.797 1 98.81 87 SER B N 1
ATOM 1688 C CA . SER B 1 87 ? -5.52 -6.129 -12.75 1 98.81 87 SER B CA 1
ATOM 1689 C C . SER B 1 87 ? -6.07 -7.543 -12.898 1 98.81 87 SER B C 1
ATOM 1691 O O . SER B 1 87 ? -5.398 -8.516 -12.555 1 98.81 87 SER B O 1
ATOM 1693 N N . GLY B 1 88 ? -7.285 -7.695 -13.352 1 98.69 88 GLY B N 1
ATOM 1694 C CA . GLY B 1 88 ? -7.953 -8.969 -13.586 1 98.69 88 GLY B CA 1
ATOM 1695 C C . GLY B 1 88 ? -9.469 -8.852 -13.586 1 98.69 88 GLY B C 1
ATOM 1696 O O . GLY B 1 88 ? -10.016 -7.797 -13.266 1 98.69 88 GLY B O 1
ATOM 1697 N N . THR B 1 89 ? -10.078 -9.867 -14.016 1 98.88 89 THR B N 1
ATOM 1698 C CA . THR B 1 89 ? -11.539 -9.977 -14.016 1 98.88 89 THR B CA 1
ATOM 1699 C C . THR B 1 89 ? -12 -11.078 -13.07 1 98.88 89 THR B C 1
ATOM 1701 O O . THR B 1 89 ? -11.508 -12.203 -13.125 1 98.88 89 THR B O 1
ATOM 1704 N N . TYR B 1 90 ? -12.883 -10.734 -12.156 1 98.88 90 TYR B N 1
ATOM 1705 C CA . TYR B 1 90 ? -13.414 -11.742 -11.242 1 98.88 90 TYR B CA 1
ATOM 1706 C C . TYR B 1 90 ? -14.43 -12.641 -11.945 1 98.88 90 TYR B C 1
ATOM 1708 O O . TYR B 1 90 ? -15.414 -12.148 -12.5 1 98.88 90 TYR B O 1
ATOM 1716 N N . LYS B 1 91 ? -14.195 -13.945 -11.852 1 98.75 91 LYS B N 1
ATOM 1717 C CA . LYS B 1 91 ? -14.961 -14.898 -12.656 1 98.75 91 LYS B CA 1
ATOM 1718 C C . LYS B 1 91 ? -16.438 -14.867 -12.273 1 98.75 91 LYS B C 1
ATOM 1720 O O . LYS B 1 91 ? -17.312 -14.828 -13.148 1 98.75 91 LYS B O 1
ATOM 1725 N N . ALA B 1 92 ? -16.734 -14.766 -11.008 1 98.56 92 ALA B N 1
ATOM 1726 C CA . ALA B 1 92 ? -18.109 -14.93 -10.523 1 98.56 92 ALA B CA 1
ATOM 1727 C C . ALA B 1 92 ? -18.969 -13.742 -10.93 1 98.56 92 ALA B C 1
ATOM 1729 O O . ALA B 1 92 ? -20.172 -13.898 -11.164 1 98.56 92 ALA B O 1
ATOM 1730 N N . THR B 1 93 ? -18.391 -12.562 -11.086 1 98.69 93 THR B N 1
ATOM 1731 C CA . THR B 1 93 ? -19.188 -11.367 -11.352 1 98.69 93 THR B CA 1
ATOM 1732 C C . THR B 1 93 ? -18.906 -10.828 -12.75 1 98.69 93 THR B C 1
ATOM 1734 O O . THR B 1 93 ? -19.625 -9.953 -13.242 1 98.69 93 THR B O 1
ATOM 1737 N N . ALA B 1 94 ? -17.828 -11.281 -13.312 1 98.62 94 ALA B N 1
ATOM 1738 C CA . ALA B 1 94 ? -17.359 -10.844 -14.625 1 98.62 94 ALA B CA 1
ATOM 1739 C C . ALA B 1 94 ? -16.922 -9.383 -14.594 1 98.62 94 ALA B C 1
ATOM 1741 O O . ALA B 1 94 ? -16.875 -8.719 -15.633 1 98.62 94 ALA B O 1
ATOM 1742 N N . LYS B 1 95 ? -16.656 -8.812 -13.5 1 98.81 95 LYS B N 1
ATOM 1743 C CA . LYS B 1 95 ? -16.203 -7.434 -13.367 1 98.81 95 LYS B CA 1
ATOM 1744 C C . LYS B 1 95 ? -14.68 -7.371 -13.281 1 98.81 95 LYS B C 1
ATOM 1746 O O . LYS B 1 95 ? -14.055 -8.172 -12.586 1 98.81 95 LYS B O 1
ATOM 1751 N N . SER B 1 96 ? -14.086 -6.441 -14.023 1 98.75 96 SER B N 1
ATOM 1752 C CA . SER B 1 96 ? -12.648 -6.215 -14.008 1 98.75 96 SER B CA 1
ATOM 1753 C C . SER B 1 96 ? -12.273 -5.148 -12.984 1 98.75 96 SER B C 1
ATOM 1755 O O . SER B 1 96 ? -13.125 -4.398 -12.508 1 98.75 96 SER B O 1
ATOM 1757 N N . MET B 1 97 ? -11.039 -5.148 -12.648 1 98.44 97 MET B N 1
ATOM 1758 C CA . MET B 1 97 ? -10.531 -4.121 -11.75 1 98.44 97 MET B CA 1
ATOM 1759 C C . MET B 1 97 ? -9.07 -3.799 -12.055 1 98.44 97 MET B C 1
ATOM 1761 O O . MET B 1 97 ? -8.391 -4.574 -12.734 1 98.44 97 MET B O 1
ATOM 1765 N N . GLN B 1 98 ? -8.672 -2.633 -11.742 1 98.81 98 GLN B N 1
ATOM 1766 C CA . GLN B 1 98 ? -7.301 -2.174 -11.523 1 98.81 98 GLN B CA 1
ATOM 1767 C C . GLN B 1 98 ? -7.137 -1.577 -10.133 1 98.81 98 GLN B C 1
ATOM 1769 O O . GLN B 1 98 ? -7.883 -0.674 -9.742 1 98.81 98 GLN B O 1
ATOM 1774 N N . ALA B 1 99 ? -6.223 -2.111 -9.406 1 98.88 99 ALA B N 1
ATOM 1775 C CA . ALA B 1 99 ? -6.035 -1.667 -8.031 1 98.88 99 ALA B CA 1
ATOM 1776 C C . ALA B 1 99 ? -4.559 -1.435 -7.723 1 98.88 99 ALA B C 1
ATOM 1778 O O . ALA B 1 99 ? -3.744 -2.354 -7.832 1 98.88 99 ALA B O 1
ATOM 1779 N N . PRO B 1 100 ? -4.164 -0.184 -7.375 1 98.94 100 PRO B N 1
ATOM 1780 C CA . PRO B 1 100 ? -2.785 0.052 -6.945 1 98.94 100 PRO B CA 1
ATOM 1781 C C . PRO B 1 100 ? -2.41 -0.751 -5.699 1 98.94 100 PRO B C 1
ATOM 1783 O O . PRO B 1 100 ? -3.232 -0.914 -4.793 1 98.94 100 PRO B O 1
ATOM 1786 N N . PHE B 1 101 ? -1.179 -1.259 -5.68 1 98.94 101 PHE B N 1
ATOM 1787 C CA . PHE B 1 101 ? -0.706 -2.045 -4.547 1 98.94 101 PHE B CA 1
ATOM 1788 C C . PHE B 1 101 ? 0.742 -1.703 -4.215 1 98.94 101 PHE B C 1
ATOM 1790 O O . PHE B 1 101 ? 1.453 -1.127 -5.043 1 98.94 101 PHE B O 1
ATOM 1797 N N . ALA B 1 102 ? 1.137 -2.006 -3.033 1 98.94 102 ALA B N 1
ATOM 1798 C CA . ALA B 1 102 ? 2.521 -2.107 -2.584 1 98.94 102 ALA B CA 1
ATOM 1799 C C . ALA B 1 102 ? 2.764 -3.414 -1.836 1 98.94 102 ALA B C 1
ATOM 1801 O O . ALA B 1 102 ? 1.879 -3.904 -1.129 1 98.94 102 ALA B O 1
ATOM 1802 N N . HIS B 1 103 ? 3.936 -3.973 -1.978 1 99 103 HIS B N 1
ATOM 1803 C CA . HIS B 1 103 ? 4.449 -5.082 -1.182 1 99 103 HIS B CA 1
ATOM 1804 C C . HIS B 1 103 ? 5.738 -4.695 -0.465 1 99 103 HIS B C 1
ATOM 1806 O O . HIS B 1 103 ? 6.625 -4.082 -1.062 1 99 103 HIS B O 1
ATOM 1812 N N . LEU B 1 104 ? 5.805 -4.988 0.824 1 99 104 LEU B N 1
ATOM 1813 C CA . LEU B 1 104 ? 7.031 -4.852 1.596 1 99 104 LEU B CA 1
ATOM 1814 C C . LEU B 1 104 ? 7.613 -6.215 1.943 1 99 104 LEU B C 1
ATOM 1816 O O . LEU B 1 104 ? 6.965 -7.02 2.619 1 99 104 LEU B O 1
ATOM 1820 N N . TYR B 1 105 ? 8.805 -6.453 1.482 1 98.94 105 TYR B N 1
ATOM 1821 C CA . TYR B 1 105 ? 9.477 -7.73 1.706 1 98.94 105 TYR B CA 1
ATOM 1822 C C . TYR B 1 105 ? 10.594 -7.586 2.73 1 98.94 105 TYR B C 1
ATOM 1824 O O . TYR B 1 105 ? 11.305 -6.578 2.744 1 98.94 105 TYR B O 1
ATOM 1832 N N . GLU B 1 106 ? 10.719 -8.516 3.549 1 98.94 106 GLU B N 1
ATOM 1833 C CA . GLU B 1 106 ? 11.945 -8.781 4.301 1 98.94 106 GLU B CA 1
ATOM 1834 C C . GLU B 1 106 ? 12.641 -10.039 3.803 1 98.94 106 GLU B C 1
ATOM 1836 O O . GLU B 1 106 ? 12.016 -11.086 3.662 1 98.94 106 GLU B O 1
ATOM 1841 N N . ILE B 1 107 ? 13.93 -9.93 3.484 1 98.75 107 ILE B N 1
ATOM 1842 C CA . ILE B 1 107 ? 14.711 -11.008 2.881 1 98.75 107 ILE B CA 1
ATOM 1843 C C . ILE B 1 107 ? 15.883 -11.367 3.791 1 98.75 107 ILE B C 1
ATOM 1845 O O . ILE B 1 107 ? 16.578 -10.484 4.309 1 98.75 107 ILE B O 1
ATOM 1849 N N . ARG B 1 108 ? 16.031 -12.562 4.09 1 98.19 108 ARG B N 1
ATOM 1850 C CA . ARG B 1 108 ? 17.172 -13.094 4.836 1 98.19 108 ARG B CA 1
ATOM 1851 C C . ARG B 1 108 ? 17.812 -14.258 4.09 1 98.19 108 ARG B C 1
ATOM 1853 O O . ARG B 1 108 ? 17.141 -15.219 3.723 1 98.19 108 ARG B O 1
ATOM 1860 N N . ASP B 1 109 ? 19.125 -14.117 3.812 1 96.19 109 ASP B N 1
ATOM 1861 C CA . ASP B 1 109 ? 19.891 -15.172 3.143 1 96.19 109 ASP B CA 1
ATOM 1862 C C . ASP B 1 109 ? 19.234 -15.562 1.818 1 96.19 109 ASP B C 1
ATOM 1864 O O . ASP B 1 109 ? 19.062 -16.75 1.534 1 96.19 109 ASP B O 1
ATOM 1868 N N . GLY B 1 110 ? 18.766 -14.578 1.183 1 97.19 110 GLY B N 1
ATOM 1869 C CA . GLY B 1 110 ? 18.266 -14.781 -0.164 1 97.19 110 GLY B CA 1
ATOM 1870 C C . GLY B 1 110 ? 16.859 -15.367 -0.188 1 97.19 110 GLY B C 1
ATOM 1871 O O . GLY B 1 110 ? 16.375 -15.797 -1.239 1 97.19 110 GLY B O 1
ATOM 1872 N N . LYS B 1 111 ? 16.172 -15.391 0.95 1 98.75 111 LYS 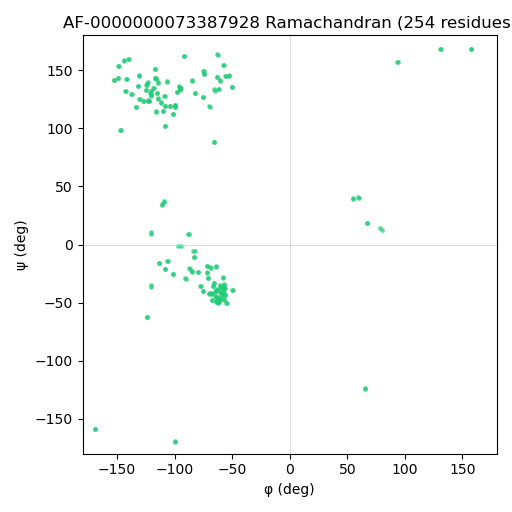B N 1
ATOM 1873 C CA . LYS B 1 111 ? 14.812 -15.922 1.046 1 98.75 111 LYS B CA 1
ATOM 1874 C C . LYS B 1 111 ? 13.852 -14.883 1.607 1 98.75 111 LYS B C 1
ATOM 1876 O O . LYS B 1 111 ? 14.195 -14.141 2.527 1 98.75 111 LYS B O 1
ATOM 1881 N N . ILE B 1 112 ? 12.695 -14.844 1.047 1 98.88 112 ILE B N 1
ATOM 1882 C CA . ILE B 1 112 ? 11.633 -14.016 1.612 1 98.88 112 ILE B CA 1
ATOM 1883 C C . ILE B 1 112 ? 11.164 -14.609 2.938 1 98.88 112 ILE B C 1
ATOM 1885 O O . ILE B 1 112 ? 10.633 -15.719 2.971 1 98.88 112 ILE B O 1
ATOM 1889 N N . VAL B 1 113 ? 11.336 -13.844 4.004 1 98.94 113 VAL B N 1
ATOM 1890 C CA . VAL B 1 113 ? 10.883 -14.344 5.297 1 98.94 113 VAL B CA 1
ATOM 1891 C C . VAL B 1 113 ? 9.547 -13.703 5.66 1 98.94 113 VAL B C 1
ATOM 1893 O O . VAL B 1 113 ? 8.797 -14.242 6.48 1 98.94 113 VAL B O 1
ATOM 1896 N N . ARG B 1 114 ? 9.297 -12.508 5.105 1 98.94 114 ARG B N 1
ATOM 1897 C CA . ARG B 1 114 ? 8.047 -11.805 5.375 1 98.94 114 ARG B CA 1
ATOM 1898 C C . ARG B 1 114 ? 7.625 -10.953 4.18 1 98.94 114 ARG B C 1
ATOM 1900 O O . ARG B 1 114 ? 8.469 -10.336 3.523 1 98.94 114 ARG B O 1
ATOM 1907 N N . MET B 1 115 ? 6.324 -10.883 3.92 1 98.94 115 MET B N 1
ATOM 1908 C CA . MET B 1 115 ? 5.703 -9.969 2.971 1 98.94 115 MET B CA 1
ATOM 1909 C C . MET B 1 115 ? 4.426 -9.367 3.551 1 98.94 115 MET B C 1
ATOM 1911 O O . MET B 1 115 ? 3.637 -10.07 4.184 1 98.94 115 MET B O 1
ATOM 1915 N N . ASN B 1 116 ? 4.309 -8.094 3.496 1 98.94 116 ASN B N 1
ATOM 1916 C CA . ASN B 1 116 ? 3.074 -7.387 3.822 1 98.94 116 ASN B CA 1
ATOM 1917 C C . ASN B 1 116 ? 2.492 -6.68 2.602 1 98.94 116 ASN B C 1
ATOM 1919 O O . ASN B 1 116 ? 3.209 -5.98 1.884 1 98.94 116 ASN B O 1
ATOM 1923 N N . GLN B 1 117 ? 1.204 -6.922 2.418 1 98.94 117 GLN B N 1
ATOM 1924 C CA . GLN B 1 117 ? 0.49 -6.344 1.285 1 98.94 117 GLN B CA 1
ATOM 1925 C C . GLN B 1 117 ? -0.241 -5.066 1.69 1 98.94 117 GLN B C 1
ATOM 1927 O O . GLN B 1 117 ? -0.856 -5.008 2.758 1 98.94 117 GLN B O 1
ATOM 1932 N N . TYR B 1 118 ? -0.18 -4.047 0.91 1 98.94 118 TYR B N 1
ATOM 1933 C CA . TYR B 1 118 ? -0.949 -2.809 0.949 1 98.94 118 TYR B CA 1
ATOM 1934 C C . TYR B 1 118 ? -1.677 -2.576 -0.37 1 98.94 118 TYR B C 1
ATOM 1936 O O . TYR B 1 118 ? -1.049 -2.506 -1.429 1 98.94 118 TYR B O 1
ATOM 1944 N N . VAL B 1 119 ? -2.961 -2.414 -0.306 1 98.88 119 VAL B N 1
ATOM 1945 C CA . VAL B 1 119 ? -3.715 -2.383 -1.556 1 98.88 119 VAL B CA 1
ATOM 1946 C C . VAL B 1 119 ? -4.98 -1.55 -1.373 1 98.88 119 VAL B C 1
ATOM 1948 O O . VAL B 1 119 ? -5.586 -1.555 -0.298 1 98.88 119 VAL B O 1
ATOM 1951 N N . ASP B 1 120 ? -5.348 -0.762 -2.416 1 98.88 120 ASP B N 1
ATOM 1952 C CA . ASP B 1 120 ? -6.633 -0.075 -2.467 1 98.88 120 ASP B CA 1
ATOM 1953 C C . ASP B 1 120 ? -7.785 -1.073 -2.553 1 98.88 120 ASP B C 1
ATOM 1955 O O . ASP B 1 120 ? -8.328 -1.312 -3.633 1 98.88 120 ASP B O 1
ATOM 1959 N N . THR B 1 121 ? -8.289 -1.527 -1.47 1 98.88 121 THR B N 1
ATOM 1960 C CA . THR B 1 121 ? -9.117 -2.723 -1.386 1 98.88 121 THR B CA 1
ATOM 1961 C C . THR B 1 121 ? -10.547 -2.414 -1.818 1 98.88 121 THR B C 1
ATOM 1963 O O . THR B 1 121 ? -11.289 -3.314 -2.217 1 98.88 121 THR B O 1
ATOM 1966 N N . VAL B 1 122 ? -10.992 -1.199 -1.738 1 98.81 122 VAL B N 1
ATOM 1967 C CA . VAL B 1 122 ? -12.32 -0.843 -2.219 1 98.81 122 VAL B CA 1
ATOM 1968 C C . VAL B 1 122 ? -12.453 -1.211 -3.695 1 98.81 122 VAL B C 1
ATOM 1970 O O . VAL B 1 122 ? -13.492 -1.716 -4.125 1 98.81 122 VAL B O 1
ATOM 1973 N N . LEU B 1 123 ? -11.375 -0.943 -4.48 1 98.81 123 LEU B N 1
ATOM 1974 C CA . LEU B 1 123 ? -11.414 -1.216 -5.914 1 98.81 123 LEU B CA 1
ATOM 1975 C C . LEU B 1 123 ? -11.5 -2.715 -6.18 1 98.81 123 LEU B C 1
ATOM 1977 O O . LEU B 1 123 ? -12.141 -3.143 -7.141 1 98.81 123 LEU B O 1
ATOM 1981 N N . VAL B 1 124 ? -10.828 -3.498 -5.34 1 98.88 124 VAL B N 1
ATOM 1982 C CA . VAL B 1 124 ? -10.93 -4.949 -5.445 1 98.88 124 VAL B CA 1
ATOM 1983 C C . VAL B 1 124 ? -12.336 -5.398 -5.062 1 98.88 124 VAL B C 1
ATOM 1985 O O . VAL B 1 124 ? -12.953 -6.191 -5.777 1 98.88 124 VAL B O 1
ATOM 1988 N N . ALA B 1 125 ? -12.828 -4.895 -3.963 1 98.62 125 ALA B N 1
ATOM 1989 C CA . ALA B 1 125 ? -14.156 -5.258 -3.461 1 98.62 125 ALA B CA 1
ATOM 1990 C C . ALA B 1 125 ? -15.234 -4.965 -4.496 1 98.62 125 ALA B C 1
ATOM 1992 O O . ALA B 1 125 ? -16.203 -5.715 -4.621 1 98.62 125 ALA B O 1
ATOM 1993 N N . LYS B 1 126 ? -15.086 -3.879 -5.203 1 98.38 126 LYS B N 1
ATOM 1994 C CA . LYS B 1 126 ? -16.047 -3.514 -6.234 1 98.38 126 LYS B CA 1
ATOM 1995 C C . LYS B 1 126 ? -16.156 -4.602 -7.301 1 98.38 126 LYS B C 1
ATOM 1997 O O . LYS B 1 126 ? -17.234 -4.844 -7.848 1 98.38 126 LYS B O 1
ATOM 2002 N N . ALA B 1 127 ? -15.047 -5.234 -7.617 1 98.38 127 ALA B N 1
ATOM 2003 C CA . ALA B 1 127 ? -15.031 -6.281 -8.633 1 98.38 127 ALA B CA 1
ATOM 2004 C C . ALA B 1 127 ? -15.711 -7.547 -8.133 1 98.38 127 ALA B C 1
ATOM 2006 O O . ALA B 1 127 ? -16.172 -8.375 -8.93 1 98.38 127 ALA B O 1
ATOM 2007 N N . LEU B 1 128 ? -15.789 -7.754 -6.809 1 97.94 128 LEU B N 1
ATOM 2008 C CA . LEU B 1 128 ? -16.312 -8.977 -6.211 1 97.94 128 LEU B CA 1
ATOM 2009 C C . LEU B 1 128 ? -17.828 -8.883 -6.031 1 97.94 128 LEU B C 1
ATOM 2011 O O . LEU B 1 128 ? -18.484 -9.891 -5.781 1 97.94 128 LEU B O 1
ATOM 2015 N N . SER B 1 129 ? -18.438 -7.707 -6.016 1 92.38 129 SER B N 1
ATOM 2016 C CA . SER B 1 129 ? -19.844 -7.52 -5.723 1 92.38 129 SER B CA 1
ATOM 2017 C C . SER B 1 129 ? -20.656 -7.348 -7.004 1 92.38 129 SER B C 1
ATOM 2019 O O . SER B 1 129 ? -20.125 -6.938 -8.039 1 92.38 129 SER B O 1
#

Nearest PDB structures (foldseek):
  3grd-assembly1_B  TM=9.898E-01  e=1.227E-17  Bacillus cereus ATCC 10987
  3ec9-assembly1_A  TM=9.434E-01  e=2.643E-12  Burkholderia thailandensis E264
  3fgy-assembly1_B  TM=8.436E-01  e=4.090E-09  Paraburkholderia xenovorans LB400
  7epn-assembly1_B  TM=8.032E-01  e=1.562E-07  Mycolicibacterium smegmatis MC2 155
  4hvn-assembly1_B  TM=8.434E-01  e=7.633E-07  Catenulispora acidiphila DSM 44928

pLDDT: mean 98.03, std 2.87, range [69.81, 99.0]

Secondary structure (DSSP, 8-state):
---HHHHHHTTTSS-HHHHHHHHHHHEEEEEEEEE-TTSTT-EEEESHHHHIIIIIHHHHHHEEEEEEEEEEEEEETTEEEEEEEEEEEETTTTEEEEEEEEEEEEEETTEEEEEEEEEBHHHHHHHH-/---HHHHHHTTTSS-HHHHHHHHHHHEEEEEEEEE-TTSTT-EEEESHHHHIIIIIHHHHHHEEEEEEEEEEEEEETTEEEEEEEEEEEETTTTEEEEEEEEEEEEEETTEEEEEEEEEBHHHHHHHH-

Organism: Paracidovora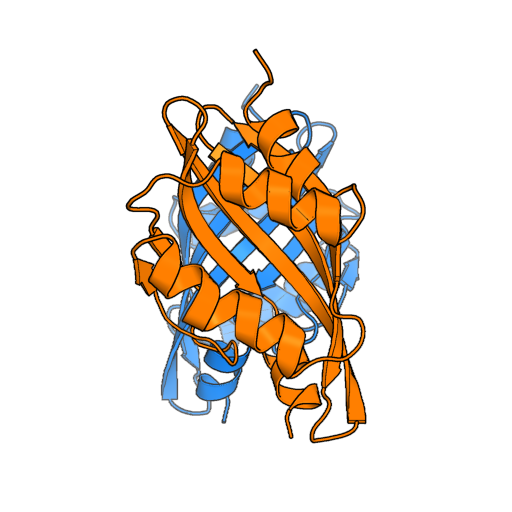x avenae (strain ATCC 19860 / DSM 7227 / CCUG 15838 / JCM 20985 / LMG 2117 / NCPPB 1011) (NCBI:txid643561)